Protein AF-A0A523WXE0-F1 (afdb_monomer)

Foldseek 3Di:
DDLQVVQVVVQLVVLQVLQCVLCVVWFDPPWDKDKDWCVLAPPVQPDDGWIWIWTWTCTPVRFTKIKIWIWDWAALAPPPGHIDIDTFKMKMKDKFQAFDAEKWFWAQDDDDPGTFIAIFGDDDDPFAFQVVCVVVVPPHDVLSVVCRVDPLLSVLQVLFAQKAKDHQADPVRDGHRGHIYIHGLPRDRGALRGQWMWWGDFSMIMTMGMGTPNDSSSVSSRVVSNVVSSVSRVVVPHGGTHGYDDRDPSSVVSVVRNVVVVDDPPPPPPDDDDDDDDDDDDPPDPVVVCVVVQWDADPPPRDIDHPPDQADPPPGHGPDDPADWDADPPPRDTDGPPDQADPVPRHGDDD

Sequence (351 aa):
MGKIEESRAKSVEKINRDYNRSLRKIAKTPIDFNTRRISDFHSGCGPGSMDGIAHLIDMNSGRKIASLTVILHYTAYGLARPVVWDGLTCYCGIIVDRPIPASIFVKKVKEGLRGRPCFLPYVETPNFSAKDVLKNRADWNRLLDDLNGDDSLRGLMRRLPTEKTIHGIDERYQAGRNKIWSYKLDDWDDNYRTPCQIIPLGNRTLIATRHMVENPRRIEQAVKAINRISDHVMNYGYNKLSIGRIPQRWANDVIELVKHYATPPETPAADMVSEPETTSKPYTQKAEQMEAMGLQMCPVCGAETSPEMRFCGECGVNLVSKGGVSTCPRCGAETHLRMSFCGSCGVRLKP

Nearest PDB structures (foldseek):
  8byq-assembly1_5  TM=2.711E-01  e=9.029E+00  Homo sapiens
  5w68-assembly1_A  TM=2.651E-01  e=5.375E+00  Escherichia coli O127:H6 str. E2348/69
  3v85-assembly1_A  TM=1.393E-01  e=8.046E+00  Arabidopsis thaliana

Solvent-accessible surface area (backbone atoms only — not comparable to full-atom values): 20188 Å² total; per-residue (Å²): 130,55,77,65,54,54,43,46,50,53,40,53,53,49,49,52,53,37,40,38,68,50,33,55,89,55,27,58,69,85,56,51,70,47,81,42,67,32,90,82,38,79,77,83,64,72,98,68,93,35,40,26,42,36,34,52,40,44,29,75,86,73,50,64,36,32,33,41,32,36,30,46,72,48,35,36,53,40,93,90,45,75,66,43,56,44,58,49,40,35,38,38,25,35,76,42,92,34,14,40,92,56,16,34,36,34,40,54,40,70,61,83,97,46,68,44,61,38,61,38,58,72,70,97,56,100,78,44,42,52,58,56,41,64,73,67,49,57,86,64,53,71,62,48,50,57,59,60,68,31,64,69,50,36,55,26,58,64,64,50,39,55,47,32,78,43,75,10,23,32,90,83,70,48,56,25,77,87,28,60,23,78,51,65,62,69,53,46,52,62,54,65,41,50,48,33,44,34,31,12,61,35,61,22,21,40,37,36,36,46,29,28,35,68,51,60,50,47,52,44,37,52,55,52,33,43,55,51,50,50,50,52,50,63,69,63,64,48,79,62,72,22,75,34,70,75,78,50,71,60,55,56,47,44,50,55,53,37,50,58,72,67,47,75,79,77,74,73,85,74,83,82,90,76,85,92,79,91,78,88,84,92,80,63,72,70,65,59,55,38,65,76,68,55,54,42,65,38,92,87,81,62,48,86,37,54,80,85,43,55,43,39,91,87,80,63,52,75,66,76,74,98,59,64,77,42,61,35,92,87,76,65,45,82,30,48,74,85,46,60,45,34,94,87,76,67,48,73,43,80,132

pLDDT: mean 82.44, std 17.33, range [32.59, 98.81]

Mean predicted aligned error: 14.17 Å

Structure (mmCIF, N/CA/C/O backbone):
data_AF-A0A523WXE0-F1
#
_entry.id   AF-A0A523WXE0-F1
#
loop_
_atom_site.group_PDB
_atom_site.id
_atom_site.type_symbol
_atom_site.label_atom_id
_atom_site.label_alt_id
_atom_site.label_comp_id
_atom_site.label_asym_id
_atom_site.label_entity_id
_atom_site.label_seq_id
_atom_site.pdbx_PDB_ins_code
_atom_site.Cartn_x
_atom_site.Cartn_y
_atom_site.Cartn_z
_atom_site.occupancy
_atom_site.B_iso_or_equiv
_atom_site.auth_seq_id
_atom_site.auth_comp_id
_atom_site.auth_asym_id
_atom_site.auth_atom_id
_atom_site.pdbx_PDB_model_num
ATOM 1 N N . MET A 1 1 ? 19.602 12.083 -27.218 1.00 56.66 1 MET A N 1
ATOM 2 C CA . MET A 1 1 ? 19.385 11.221 -26.039 1.00 56.66 1 MET A CA 1
ATOM 3 C C . MET A 1 1 ? 20.282 10.003 -26.154 1.00 56.66 1 MET A C 1
ATOM 5 O O . MET A 1 1 ? 20.331 9.401 -27.221 1.00 56.66 1 MET A O 1
ATOM 9 N N . GLY A 1 2 ? 21.043 9.678 -25.111 1.00 77.62 2 GLY A N 1
ATOM 10 C CA . GLY A 1 2 ? 21.909 8.493 -25.100 1.00 77.62 2 GLY A CA 1
ATOM 11 C C . GLY A 1 2 ? 21.101 7.187 -25.047 1.00 77.62 2 GLY A C 1
ATOM 12 O O . GLY A 1 2 ? 19.967 7.177 -24.573 1.00 77.62 2 GLY A O 1
ATOM 13 N N . LYS A 1 3 ? 21.689 6.053 -25.465 1.00 74.94 3 LYS A N 1
ATOM 14 C CA . LYS A 1 3 ? 21.031 4.720 -25.437 1.00 74.94 3 LYS A CA 1
ATOM 15 C C . LYS A 1 3 ? 20.456 4.344 -24.057 1.00 74.94 3 LYS A C 1
ATOM 17 O O . LYS A 1 3 ? 19.469 3.620 -23.968 1.00 74.94 3 LYS A O 1
ATOM 22 N N . ILE A 1 4 ? 21.076 4.836 -22.982 1.00 75.00 4 ILE A N 1
ATOM 23 C CA . ILE A 1 4 ? 20.629 4.632 -21.595 1.00 75.00 4 ILE A CA 1
ATOM 24 C C . ILE A 1 4 ? 19.320 5.386 -21.322 1.00 75.00 4 ILE A C 1
ATOM 26 O O . ILE A 1 4 ? 18.386 4.804 -20.775 1.00 75.00 4 ILE A O 1
ATOM 30 N N . GLU A 1 5 ? 19.234 6.652 -21.735 1.00 79.88 5 GLU A N 1
ATOM 31 C CA . GLU A 1 5 ? 18.047 7.500 -21.560 1.00 79.88 5 GLU A CA 1
ATOM 32 C C . GLU A 1 5 ? 16.863 6.972 -22.369 1.00 79.88 5 GLU A C 1
ATOM 34 O O . GLU A 1 5 ? 15.744 6.922 -21.866 1.00 79.88 5 GLU A O 1
ATOM 39 N N . GLU A 1 6 ? 17.114 6.499 -23.592 1.00 83.56 6 GLU A N 1
ATOM 40 C CA . GLU A 1 6 ? 16.088 5.873 -24.427 1.00 83.56 6 GLU A CA 1
ATOM 41 C C . GLU A 1 6 ? 15.529 4.600 -23.769 1.00 83.56 6 GLU A C 1
ATOM 43 O O . GLU A 1 6 ? 14.315 4.387 -23.721 1.00 83.56 6 GLU A O 1
ATOM 48 N N . SER A 1 7 ? 16.404 3.755 -23.212 1.00 82.12 7 SER A N 1
ATOM 49 C CA . SER A 1 7 ? 15.974 2.557 -22.486 1.00 82.12 7 SER A CA 1
ATOM 50 C C . SER A 1 7 ? 15.188 2.895 -21.217 1.00 82.12 7 SER A C 1
ATOM 52 O O . SER A 1 7 ? 14.220 2.201 -20.901 1.00 82.12 7 SER A O 1
ATOM 54 N N . ARG A 1 8 ? 15.582 3.956 -20.504 1.00 83.81 8 ARG A N 1
ATOM 55 C CA . ARG A 1 8 ? 14.871 4.466 -19.325 1.00 83.81 8 ARG A CA 1
ATOM 56 C C . ARG A 1 8 ? 13.465 4.929 -19.701 1.00 83.81 8 ARG A C 1
ATOM 58 O O . ARG A 1 8 ? 12.499 4.478 -19.089 1.00 83.81 8 ARG A O 1
ATOM 65 N N . ALA A 1 9 ? 13.345 5.760 -20.738 1.00 87.06 9 ALA A N 1
ATOM 66 C CA . ALA A 1 9 ? 12.068 6.276 -21.228 1.00 87.06 9 ALA A CA 1
ATOM 67 C C . ALA A 1 9 ? 11.099 5.142 -21.601 1.00 87.06 9 ALA A C 1
ATOM 69 O O . ALA A 1 9 ? 9.965 5.122 -21.127 1.00 87.06 9 ALA A O 1
ATOM 70 N N . LYS A 1 10 ? 11.574 4.125 -22.334 1.00 88.25 10 LYS A N 1
ATOM 71 C CA . LYS A 1 10 ? 10.765 2.948 -22.700 1.00 88.25 10 LYS A CA 1
ATOM 72 C C . LYS A 1 10 ? 10.207 2.201 -21.485 1.00 88.25 10 LYS A C 1
ATOM 74 O O . LYS A 1 10 ? 9.045 1.790 -21.498 1.00 88.25 10 LYS A O 1
ATOM 79 N N . SER A 1 11 ? 11.005 2.011 -20.432 1.00 87.00 11 SER A N 1
ATOM 80 C CA . SER A 1 11 ? 10.531 1.346 -19.210 1.00 87.00 11 SER A CA 1
ATOM 81 C C . SER A 1 11 ? 9.543 2.201 -18.419 1.00 87.00 11 SER A C 1
ATOM 83 O O . SER A 1 11 ? 8.543 1.667 -17.932 1.00 87.00 11 SER A O 1
ATOM 85 N N . VAL A 1 12 ? 9.771 3.515 -18.337 1.00 89.81 12 VAL A N 1
ATOM 86 C CA . VAL A 1 12 ? 8.833 4.463 -17.715 1.00 89.81 12 VAL A CA 1
ATOM 87 C C . VAL A 1 12 ? 7.485 4.444 -18.439 1.00 89.81 12 VAL A C 1
ATOM 89 O O . VAL A 1 12 ? 6.446 4.236 -17.811 1.00 89.81 12 VAL A O 1
ATOM 92 N N . GLU A 1 13 ? 7.497 4.553 -19.768 1.00 91.00 13 GLU A N 1
ATOM 93 C CA . GLU A 1 13 ? 6.292 4.476 -20.597 1.00 91.00 13 GLU A CA 1
ATOM 94 C C . GLU A 1 13 ? 5.560 3.144 -20.438 1.00 91.00 13 GLU A C 1
ATOM 96 O O . GLU A 1 13 ? 4.328 3.114 -20.390 1.00 91.00 13 GLU A O 1
ATOM 101 N N . LYS A 1 14 ? 6.296 2.030 -20.342 1.00 91.81 14 LYS A N 1
ATOM 102 C CA . LYS A 1 14 ? 5.707 0.703 -20.134 1.00 91.81 14 LYS A CA 1
ATOM 103 C C . LYS A 1 14 ? 4.952 0.632 -18.805 1.00 91.81 14 LYS A C 1
ATOM 105 O O . LYS A 1 14 ? 3.802 0.194 -18.803 1.00 91.81 14 LYS A O 1
ATOM 110 N N . ILE A 1 15 ? 5.565 1.073 -17.702 1.00 92.25 15 ILE A N 1
ATOM 111 C CA . ILE A 1 15 ? 4.919 1.079 -16.379 1.00 92.25 15 ILE A CA 1
ATOM 112 C C . ILE A 1 15 ? 3.675 1.967 -16.408 1.00 92.25 15 ILE A C 1
ATOM 114 O O . ILE A 1 15 ? 2.594 1.501 -16.044 1.00 92.25 15 ILE A O 1
ATOM 118 N N . ASN A 1 16 ? 3.792 3.197 -16.919 1.00 93.50 16 ASN A N 1
ATOM 119 C CA . ASN A 1 16 ? 2.659 4.115 -16.986 1.00 93.50 16 ASN A CA 1
ATOM 120 C C . ASN A 1 16 ? 1.510 3.548 -17.844 1.00 93.50 16 ASN A C 1
ATOM 122 O O . ASN A 1 16 ? 0.337 3.615 -17.468 1.00 93.50 16 ASN A O 1
ATOM 126 N N . ARG A 1 17 ? 1.827 2.910 -18.978 1.00 95.00 17 ARG A N 1
ATOM 127 C CA . ARG A 1 17 ? 0.840 2.240 -19.839 1.00 95.00 17 ARG A CA 1
ATOM 128 C C . ARG A 1 17 ? 0.121 1.102 -19.115 1.00 95.00 17 ARG A C 1
ATOM 130 O O . ARG A 1 17 ? -1.098 0.972 -19.248 1.00 95.00 17 ARG A O 1
ATOM 137 N N . ASP A 1 18 ? 0.846 0.272 -18.366 1.00 95.69 18 ASP A N 1
ATOM 138 C CA . ASP A 1 18 ? 0.247 -0.827 -17.606 1.00 95.69 18 ASP A CA 1
ATOM 139 C C . ASP A 1 18 ? -0.604 -0.324 -16.430 1.00 95.69 18 ASP A C 1
ATOM 141 O O . ASP A 1 18 ? -1.675 -0.886 -16.174 1.00 95.69 18 ASP A O 1
ATOM 145 N N . TYR A 1 19 ? -0.194 0.762 -15.766 1.00 96.00 19 TYR A N 1
ATOM 146 C CA . TYR A 1 19 ? -0.980 1.412 -14.715 1.00 96.00 19 TYR A CA 1
ATOM 147 C C . TYR A 1 19 ? -2.287 1.965 -15.277 1.00 96.00 19 TYR A C 1
ATOM 149 O O . TYR A 1 19 ? -3.352 1.560 -14.809 1.00 96.00 19 TYR A O 1
ATOM 157 N N . ASN A 1 20 ? -2.224 2.761 -16.351 1.00 96.25 20 ASN A N 1
ATOM 158 C CA . ASN A 1 20 ? -3.399 3.255 -17.073 1.00 96.25 20 ASN A CA 1
ATOM 159 C C . ASN A 1 20 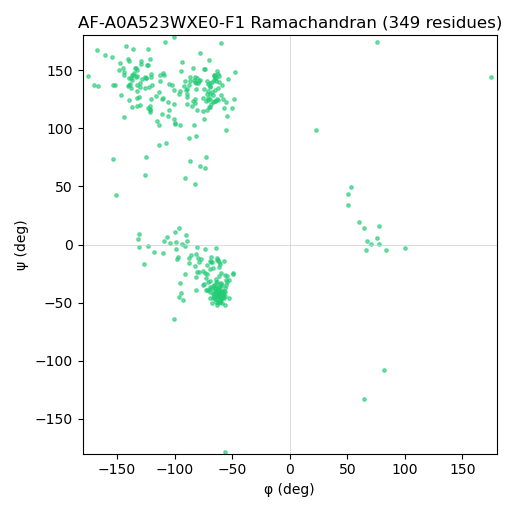? -4.338 2.113 -17.475 1.00 96.25 20 ASN A C 1
ATOM 161 O O . ASN A 1 20 ? -5.540 2.161 -17.224 1.00 96.25 20 ASN A O 1
ATOM 165 N N . ARG A 1 21 ? -3.793 1.026 -18.032 1.00 96.44 21 ARG A N 1
ATOM 166 C CA . ARG A 1 21 ? -4.585 -0.147 -18.418 1.00 96.44 21 ARG A CA 1
ATOM 167 C C . ARG A 1 21 ? -5.281 -0.811 -17.228 1.00 96.44 21 ARG A C 1
ATOM 169 O O . ARG A 1 21 ? -6.424 -1.243 -17.385 1.00 96.44 21 ARG A O 1
ATOM 176 N N . SER A 1 22 ? -4.607 -0.940 -16.085 1.00 96.12 22 SER A N 1
ATOM 177 C CA . SER A 1 22 ? -5.179 -1.588 -14.895 1.00 96.12 22 SER A CA 1
ATOM 178 C C . SER A 1 22 ? -6.209 -0.708 -14.182 1.00 96.12 22 SER A C 1
ATOM 180 O O . SER A 1 22 ? -7.216 -1.209 -13.689 1.00 96.12 22 SER A O 1
ATOM 182 N N . LEU A 1 23 ? -6.003 0.611 -14.193 1.00 97.12 23 LEU A N 1
ATOM 183 C CA . LEU A 1 23 ? -6.800 1.564 -13.426 1.00 97.12 23 LEU A CA 1
ATOM 184 C C . LEU A 1 23 ? -7.927 2.221 -14.236 1.00 97.12 23 LEU A C 1
ATOM 186 O O . LEU A 1 23 ? -8.821 2.796 -13.627 1.00 97.12 23 LEU A O 1
ATOM 190 N N . ARG A 1 24 ? -7.975 2.066 -15.570 1.00 96.38 24 ARG A N 1
ATOM 191 C CA . ARG A 1 24 ? -8.974 2.699 -16.469 1.00 96.38 24 ARG A CA 1
ATOM 192 C C . ARG A 1 24 ? -10.446 2.564 -16.068 1.00 96.38 24 ARG A C 1
ATOM 194 O O . ARG A 1 24 ? -11.275 3.337 -16.521 1.00 96.38 24 ARG A O 1
ATOM 201 N N . LYS A 1 25 ? -10.802 1.531 -15.296 1.00 96.94 25 LYS A N 1
ATOM 202 C CA . LYS A 1 25 ? -12.189 1.302 -14.847 1.00 96.94 25 LYS A CA 1
ATOM 203 C C . LYS A 1 25 ? -12.532 2.036 -13.550 1.00 96.94 25 LYS A C 1
ATOM 205 O O . LYS A 1 25 ? -13.703 2.101 -13.196 1.00 96.94 25 LYS A O 1
ATOM 210 N N . ILE A 1 26 ? -11.527 2.505 -12.815 1.00 96.62 26 ILE A N 1
ATOM 211 C CA . ILE A 1 26 ? -11.685 3.067 -11.470 1.00 96.62 26 ILE A CA 1
ATOM 212 C C . ILE A 1 26 ? -11.081 4.467 -11.325 1.00 96.62 26 ILE A C 1
ATOM 214 O O . ILE A 1 26 ? -11.436 5.157 -10.377 1.00 96.62 26 ILE A O 1
ATOM 218 N N . ALA A 1 27 ? -10.207 4.893 -12.237 1.00 97.00 27 ALA A N 1
ATOM 219 C CA . ALA A 1 27 ? -9.551 6.195 -12.232 1.00 97.00 27 ALA A CA 1
ATOM 220 C C . ALA A 1 27 ? -9.698 6.900 -13.584 1.00 97.00 27 ALA A C 1
ATOM 222 O O . ALA A 1 27 ? -9.855 6.241 -14.617 1.00 97.00 27 ALA A O 1
ATOM 223 N N . LYS A 1 28 ? -9.555 8.227 -13.575 1.00 96.12 28 LYS A N 1
ATOM 224 C CA . LYS A 1 28 ? -9.383 9.023 -14.790 1.00 96.12 28 LYS A CA 1
ATOM 225 C C . LYS A 1 28 ? -8.075 8.637 -15.480 1.00 96.12 28 LYS A C 1
ATOM 227 O O . LYS A 1 28 ? -7.056 8.395 -14.834 1.00 96.12 28 LYS A O 1
ATOM 232 N N . THR A 1 29 ? -8.118 8.586 -16.806 1.00 90.56 29 THR A N 1
ATOM 233 C CA . THR A 1 29 ? -6.966 8.283 -17.662 1.00 90.56 29 THR A CA 1
ATOM 234 C C . THR A 1 29 ? -6.902 9.288 -18.819 1.00 90.56 29 THR A C 1
ATOM 236 O O . THR A 1 29 ? -7.970 9.624 -19.336 1.00 90.56 29 THR A O 1
ATOM 239 N N . PRO A 1 30 ? -5.710 9.718 -19.277 1.00 92.62 30 PRO A N 1
ATOM 240 C CA . PRO A 1 30 ? -4.394 9.243 -18.850 1.00 92.62 30 PRO A CA 1
ATOM 241 C C . PRO A 1 30 ? -4.016 9.705 -17.434 1.00 92.62 30 PRO A C 1
ATOM 243 O O . PRO A 1 30 ? -4.324 10.822 -17.035 1.00 92.62 30 PRO A O 1
ATOM 246 N N . ILE A 1 31 ? -3.381 8.815 -16.671 1.00 93.38 31 ILE A N 1
ATOM 247 C CA . ILE A 1 31 ? -2.845 9.113 -15.338 1.00 93.38 31 ILE A CA 1
ATOM 248 C C . ILE A 1 31 ? -1.620 10.010 -15.499 1.00 93.38 31 ILE A C 1
ATOM 250 O O . ILE A 1 31 ? -0.713 9.677 -16.267 1.00 93.38 31 ILE A O 1
ATOM 254 N N . ASP A 1 32 ? -1.603 11.112 -14.753 1.00 88.75 32 ASP A N 1
ATOM 255 C CA . ASP A 1 32 ? -0.465 12.021 -14.686 1.00 88.75 32 ASP A CA 1
ATOM 256 C C . ASP A 1 32 ? 0.705 11.385 -13.921 1.00 88.75 32 ASP A C 1
ATOM 258 O O . ASP A 1 32 ? 0.509 10.725 -12.891 1.00 88.75 32 ASP A O 1
ATOM 262 N N . PHE A 1 33 ? 1.926 11.570 -14.427 1.00 91.81 33 PHE A N 1
ATOM 263 C CA . PHE A 1 33 ? 3.132 10.995 -13.839 1.00 91.81 33 PHE A CA 1
ATOM 264 C C . PHE A 1 33 ? 4.366 11.878 -14.041 1.00 91.81 33 PHE A C 1
ATOM 266 O O . PHE A 1 33 ? 4.512 12.563 -15.048 1.00 91.81 33 PHE A O 1
ATOM 273 N N . ASN A 1 34 ? 5.305 11.805 -13.096 1.00 89.50 34 ASN A N 1
ATOM 274 C CA . ASN A 1 34 ? 6.629 12.412 -13.209 1.00 89.50 34 ASN A CA 1
ATOM 275 C C . ASN A 1 34 ? 7.724 11.440 -12.756 1.00 89.50 34 ASN A C 1
ATOM 277 O O . ASN A 1 34 ? 7.505 10.555 -11.927 1.00 89.50 34 ASN A O 1
ATOM 281 N N . THR A 1 35 ? 8.924 11.594 -13.315 1.00 86.44 35 THR A N 1
ATOM 282 C CA . THR A 1 35 ? 10.108 10.866 -12.846 1.00 86.44 35 THR A CA 1
ATOM 283 C C . THR A 1 35 ? 10.772 11.620 -11.702 1.00 86.44 35 THR A C 1
ATOM 285 O O . THR A 1 35 ? 10.906 12.839 -11.770 1.00 86.44 35 THR A O 1
ATOM 288 N N . ARG A 1 36 ? 11.251 10.898 -10.692 1.00 80.25 36 ARG A N 1
ATOM 289 C CA . ARG A 1 36 ? 11.927 11.431 -9.502 1.00 80.25 36 ARG A CA 1
ATOM 290 C C . ARG A 1 36 ? 13.249 10.717 -9.266 1.00 80.25 36 ARG A C 1
ATOM 292 O O . ARG A 1 36 ? 13.383 9.561 -9.658 1.00 80.25 36 ARG A O 1
ATOM 299 N N . ARG A 1 37 ? 14.201 11.354 -8.584 1.00 71.94 37 ARG A N 1
ATOM 300 C CA . ARG A 1 37 ? 15.362 10.638 -8.039 1.00 71.94 37 ARG A CA 1
ATOM 301 C C . ARG A 1 37 ? 14.980 10.018 -6.699 1.00 71.94 37 ARG A C 1
ATOM 303 O O . ARG A 1 37 ? 14.236 10.605 -5.926 1.00 71.94 37 ARG A O 1
ATOM 310 N N . ILE A 1 38 ? 15.460 8.808 -6.422 1.00 65.31 38 ILE A N 1
ATOM 311 C CA . ILE A 1 38 ? 15.130 8.110 -5.167 1.00 65.31 38 ILE A CA 1
ATOM 312 C C . ILE A 1 38 ? 16.051 8.495 -4.018 1.00 65.31 38 ILE A C 1
ATOM 314 O O . ILE A 1 38 ? 15.720 8.194 -2.882 1.00 65.31 38 ILE A O 1
ATOM 318 N N . SER A 1 39 ? 17.134 9.242 -4.259 1.00 53.56 39 SER A N 1
ATOM 319 C CA . SER A 1 39 ? 17.849 9.935 -3.172 1.00 53.56 39 SER A CA 1
ATOM 320 C C . SER A 1 39 ? 16.907 10.732 -2.262 1.00 53.56 39 SER A C 1
ATOM 322 O O . SER A 1 39 ? 17.204 10.918 -1.088 1.00 53.56 39 SER A O 1
ATOM 324 N N . ASP A 1 40 ? 15.756 11.135 -2.797 1.00 43.03 40 ASP A N 1
ATOM 325 C CA . ASP A 1 40 ? 14.723 11.911 -2.121 1.00 43.03 40 ASP A CA 1
ATOM 326 C C . ASP A 1 40 ? 13.810 11.033 -1.228 1.00 43.03 40 ASP A C 1
ATOM 328 O O . ASP A 1 40 ? 12.910 11.548 -0.570 1.00 43.03 40 ASP A O 1
ATOM 332 N N . PHE A 1 41 ? 14.024 9.709 -1.197 1.00 46.44 41 PHE A N 1
ATOM 333 C CA . PHE A 1 41 ? 13.214 8.725 -0.473 1.00 46.44 41 PHE A CA 1
ATOM 334 C C . PHE A 1 41 ? 14.072 7.659 0.228 1.00 46.44 41 PHE A C 1
ATOM 336 O O . PHE A 1 41 ? 14.994 7.081 -0.351 1.00 46.44 41 PHE A O 1
ATOM 343 N N . HIS A 1 42 ? 13.723 7.300 1.465 1.00 50.25 42 HIS A N 1
ATOM 344 C CA . HIS A 1 42 ? 14.421 6.257 2.226 1.00 50.25 42 HIS A CA 1
ATOM 345 C C . HIS A 1 42 ? 13.998 4.856 1.751 1.00 50.25 42 HIS A C 1
ATOM 347 O O . HIS A 1 42 ? 13.370 4.086 2.478 1.00 50.25 42 HIS A O 1
ATOM 353 N N . SER A 1 43 ? 14.364 4.489 0.520 1.00 48.31 43 SER A N 1
ATOM 354 C CA . SER A 1 43 ? 13.900 3.265 -0.155 1.00 48.31 43 SER A CA 1
ATOM 355 C C . SER A 1 43 ? 14.317 1.941 0.508 1.00 48.31 43 SER A C 1
ATOM 357 O O . SER A 1 43 ? 13.921 0.872 0.037 1.00 48.31 43 SER A O 1
ATOM 359 N N . GLY A 1 44 ? 15.107 1.975 1.590 1.00 47.06 44 GLY A N 1
ATOM 360 C CA . GLY A 1 44 ? 15.600 0.794 2.313 1.00 47.06 44 GLY A CA 1
ATOM 361 C C . GLY A 1 44 ? 16.567 -0.077 1.504 1.00 47.06 44 GLY A C 1
ATOM 362 O O . GLY A 1 44 ? 17.136 -1.026 2.036 1.00 47.06 44 GLY A O 1
ATOM 363 N N . CYS A 1 45 ? 16.772 0.257 0.234 1.00 43.25 45 CYS A N 1
ATOM 364 C CA . CYS A 1 45 ? 17.809 -0.280 -0.617 1.00 43.25 45 CYS A CA 1
ATOM 365 C C . CYS A 1 45 ? 19.032 0.625 -0.421 1.00 43.25 45 CYS A C 1
ATOM 367 O O . CYS A 1 45 ? 18.885 1.844 -0.431 1.00 43.25 45 CYS A O 1
ATOM 369 N N . GLY A 1 46 ? 20.201 0.044 -0.140 1.00 40.84 46 GLY A N 1
ATOM 370 C CA . GLY A 1 46 ? 21.436 0.786 0.149 1.00 40.84 46 GLY A CA 1
ATOM 371 C C . GLY A 1 46 ? 21.861 1.773 -0.955 1.00 40.84 46 GLY A C 1
ATOM 372 O O . GLY A 1 46 ? 21.174 1.916 -1.965 1.00 40.84 46 GLY A O 1
ATOM 373 N N . PRO A 1 47 ? 23.000 2.468 -0.785 1.00 33.75 47 PRO A N 1
ATOM 374 C CA . PRO A 1 47 ? 23.421 3.535 -1.691 1.00 33.75 47 PRO A CA 1
ATOM 375 C C . PRO A 1 47 ? 23.528 3.042 -3.144 1.00 33.75 47 PRO A C 1
ATOM 377 O O . PRO A 1 47 ? 24.317 2.157 -3.466 1.00 33.75 47 PRO A O 1
ATOM 380 N N . GLY A 1 48 ? 22.708 3.634 -4.012 1.00 47.38 48 GLY A N 1
ATOM 381 C CA . GLY A 1 48 ? 22.630 3.386 -5.448 1.00 47.38 48 GLY A CA 1
ATOM 382 C C . GLY A 1 48 ? 21.638 4.364 -6.083 1.00 47.38 48 GLY A C 1
ATOM 383 O O . GLY A 1 48 ? 20.649 4.746 -5.458 1.00 47.38 48 GLY A O 1
ATOM 384 N N . SER A 1 49 ? 21.908 4.816 -7.307 1.00 55.12 49 SER A N 1
ATOM 385 C CA . SER A 1 49 ? 21.125 5.834 -8.020 1.00 55.12 49 SER A CA 1
ATOM 386 C C . SER A 1 49 ? 19.779 5.295 -8.515 1.00 55.12 49 SER A C 1
ATOM 388 O O . SER A 1 49 ? 19.579 5.159 -9.709 1.00 55.12 49 SER A O 1
ATOM 390 N N . MET A 1 50 ? 18.842 4.930 -7.645 1.00 70.50 50 MET A N 1
ATOM 391 C CA . MET A 1 50 ? 17.529 4.472 -8.116 1.00 70.50 50 MET A CA 1
ATOM 392 C C . MET A 1 50 ? 16.679 5.642 -8.648 1.00 70.50 50 MET A C 1
ATOM 394 O O . MET A 1 50 ? 16.802 6.786 -8.200 1.00 70.50 50 MET A O 1
ATOM 398 N N . ASP A 1 51 ? 15.799 5.344 -9.602 1.00 80.25 51 ASP A N 1
ATOM 399 C CA . ASP A 1 51 ? 14.833 6.295 -10.163 1.00 80.25 51 ASP A CA 1
ATOM 400 C C . ASP A 1 51 ? 13.421 5.938 -9.709 1.00 80.25 51 ASP A C 1
ATOM 402 O O . ASP A 1 51 ? 13.081 4.770 -9.572 1.00 80.25 51 ASP A O 1
ATOM 406 N N . GLY A 1 52 ? 12.576 6.935 -9.494 1.00 88.31 52 GLY A N 1
ATOM 407 C CA . GLY A 1 52 ? 11.180 6.775 -9.117 1.00 88.31 52 GLY A CA 1
ATOM 408 C C . GLY A 1 52 ? 10.250 7.238 -10.229 1.00 88.31 52 GLY A C 1
ATOM 409 O O . GLY A 1 52 ? 10.542 8.212 -10.917 1.00 88.31 52 GLY A O 1
ATOM 410 N N . ILE A 1 53 ? 9.100 6.585 -10.380 1.00 92.38 53 ILE A N 1
ATOM 411 C CA . ILE A 1 53 ? 7.965 7.132 -11.137 1.00 92.38 53 ILE A CA 1
ATOM 412 C C . ILE A 1 53 ? 6.856 7.443 -10.148 1.00 92.38 53 ILE A C 1
ATOM 414 O O . ILE A 1 53 ? 6.278 6.522 -9.559 1.00 92.38 53 ILE A O 1
ATOM 418 N N . ALA A 1 54 ? 6.564 8.723 -9.968 1.00 94.12 54 ALA A N 1
ATOM 419 C CA . ALA A 1 54 ? 5.432 9.158 -9.179 1.00 94.12 54 ALA A CA 1
ATOM 420 C C . ALA A 1 54 ? 4.205 9.342 -10.075 1.00 94.12 54 ALA A C 1
ATOM 422 O O . ALA A 1 54 ? 4.327 9.889 -11.167 1.00 94.12 54 ALA A O 1
ATOM 423 N N . HIS A 1 55 ? 3.041 8.881 -9.623 1.00 95.38 55 HIS A N 1
ATOM 424 C CA . HIS A 1 55 ? 1.769 9.084 -10.318 1.00 95.38 55 HIS A CA 1
ATOM 425 C C . HIS A 1 55 ? 0.755 9.732 -9.383 1.00 95.38 55 HIS A C 1
ATOM 427 O O . HIS A 1 55 ? 0.683 9.356 -8.207 1.00 95.38 55 HIS A O 1
ATOM 433 N N . LEU A 1 56 ? -0.079 10.615 -9.930 1.00 96.12 56 LEU A N 1
ATOM 434 C CA . LEU A 1 56 ? -1.265 11.136 -9.261 1.00 96.12 56 LEU A CA 1
ATOM 435 C C . LEU A 1 56 ? -2.514 10.490 -9.865 1.00 96.12 56 LEU A C 1
ATOM 437 O O . LEU A 1 56 ? -2.881 10.738 -11.010 1.00 96.12 56 LEU A O 1
ATOM 441 N N . ILE A 1 57 ? -3.168 9.635 -9.085 1.00 96.88 57 ILE A N 1
ATOM 442 C CA . ILE A 1 57 ? -4.300 8.824 -9.529 1.00 96.88 57 ILE A CA 1
ATOM 443 C C . ILE A 1 57 ? -5.590 9.495 -9.056 1.00 96.88 57 ILE A C 1
ATOM 445 O O . ILE A 1 57 ? -5.936 9.421 -7.877 1.00 96.88 57 ILE A O 1
ATOM 449 N N . ASP A 1 58 ? -6.306 10.137 -9.978 1.00 96.50 58 ASP A N 1
ATOM 450 C CA . ASP A 1 58 ? -7.630 10.719 -9.731 1.00 96.50 58 ASP A CA 1
ATOM 451 C C . ASP A 1 58 ? -8.705 9.627 -9.865 1.00 96.50 58 ASP A C 1
ATOM 453 O O . ASP A 1 58 ? -9.018 9.163 -10.965 1.00 96.50 58 ASP A O 1
ATOM 457 N N . MET A 1 59 ? -9.214 9.142 -8.733 1.00 96.12 59 MET A N 1
ATOM 458 C CA . MET A 1 59 ? -10.214 8.077 -8.684 1.00 96.12 59 MET A CA 1
ATOM 459 C C . MET A 1 59 ? -11.593 8.589 -9.095 1.00 96.12 59 MET A C 1
ATOM 461 O O . MET A 1 59 ? -11.979 9.708 -8.779 1.00 96.12 59 MET A O 1
ATOM 465 N N . ASN A 1 60 ? -12.420 7.711 -9.664 1.00 94.75 60 ASN A N 1
ATOM 466 C CA . ASN A 1 60 ? -13.824 8.014 -9.966 1.00 94.75 60 ASN A CA 1
ATOM 467 C C . ASN A 1 60 ? -14.644 8.343 -8.702 1.00 94.75 60 ASN A C 1
ATOM 469 O O . ASN A 1 60 ? -15.694 8.966 -8.800 1.00 94.75 60 ASN A O 1
ATOM 473 N N . SER A 1 61 ? -14.161 7.952 -7.515 1.00 91.19 61 SER A N 1
ATOM 474 C CA . SER A 1 61 ? -14.719 8.352 -6.216 1.00 91.19 61 SER A CA 1
ATOM 475 C C . SER A 1 61 ? -14.408 9.806 -5.825 1.00 91.19 61 SER A C 1
ATOM 477 O O . SER A 1 61 ? -14.844 10.249 -4.768 1.00 91.19 61 SER A O 1
ATOM 479 N N . GLY A 1 62 ? -13.620 10.534 -6.624 1.00 93.25 62 GLY A N 1
ATOM 480 C CA . GLY A 1 62 ? -13.129 11.885 -6.335 1.00 93.25 62 GLY A CA 1
ATOM 481 C C . GLY A 1 62 ? -11.876 11.928 -5.452 1.00 93.25 62 GLY A C 1
ATOM 482 O O . GLY A 1 62 ? -11.313 12.998 -5.227 1.00 93.25 62 GLY A O 1
ATOM 483 N N . ARG A 1 63 ? -11.407 10.779 -4.948 1.00 94.75 63 ARG A N 1
ATOM 484 C CA . ARG A 1 63 ? -10.184 10.694 -4.138 1.00 94.75 63 ARG A CA 1
ATOM 485 C C . ARG A 1 63 ? -8.939 10.716 -5.017 1.00 94.75 63 ARG A C 1
ATOM 487 O O . ARG A 1 63 ? -8.873 10.016 -6.023 1.00 94.75 63 ARG A O 1
ATOM 494 N N . LYS A 1 64 ? -7.912 11.444 -4.585 1.00 96.44 64 LYS A N 1
ATOM 495 C CA . LYS A 1 64 ? -6.597 11.447 -5.234 1.00 96.44 64 LYS A CA 1
ATOM 496 C C . LYS A 1 64 ? -5.631 10.559 -4.457 1.00 96.44 64 LYS A C 1
ATOM 498 O O . LYS A 1 64 ? -5.399 10.790 -3.274 1.00 96.44 64 LYS A O 1
ATOM 503 N N . ILE A 1 65 ? -5.083 9.543 -5.115 1.00 97.75 65 ILE A N 1
ATOM 504 C CA . ILE A 1 65 ? -4.089 8.632 -4.537 1.00 97.75 65 ILE A CA 1
ATOM 505 C C . ILE A 1 65 ? -2.751 8.894 -5.218 1.00 97.75 65 ILE A C 1
ATOM 507 O O . ILE A 1 65 ? -2.646 8.814 -6.440 1.00 97.75 65 ILE A O 1
ATOM 511 N N . ALA A 1 66 ? -1.719 9.181 -4.432 1.00 97.25 66 ALA A N 1
ATOM 512 C CA . ALA A 1 66 ? -0.362 9.274 -4.946 1.00 97.25 66 ALA A CA 1
ATOM 513 C C . ALA A 1 66 ? 0.281 7.882 -4.954 1.00 97.25 66 ALA A C 1
ATOM 515 O O . ALA A 1 66 ? 0.050 7.073 -4.052 1.00 97.25 66 ALA A O 1
ATOM 516 N N . SER A 1 67 ? 1.113 7.595 -5.951 1.00 96.88 67 SER A N 1
ATOM 517 C CA . SER A 1 67 ? 1.963 6.403 -5.945 1.00 96.88 67 SER A CA 1
ATOM 518 C C . SER A 1 67 ? 3.392 6.740 -6.325 1.00 96.88 67 SER A C 1
ATOM 520 O O . SER A 1 67 ? 3.609 7.669 -7.093 1.00 96.88 67 SER A O 1
ATOM 522 N N . LEU A 1 68 ? 4.353 5.979 -5.808 1.00 95.12 68 LEU A N 1
ATOM 523 C CA . LEU A 1 68 ? 5.763 6.037 -6.174 1.00 95.12 68 LEU A CA 1
ATOM 524 C C . LEU A 1 68 ? 6.245 4.626 -6.484 1.00 95.12 68 LEU A C 1
ATOM 526 O O . LEU A 1 68 ? 6.214 3.741 -5.630 1.00 95.12 68 LEU A O 1
ATOM 530 N N . THR A 1 69 ? 6.711 4.421 -7.708 1.00 94.44 69 THR A N 1
ATOM 531 C CA . THR A 1 69 ? 7.287 3.153 -8.152 1.00 94.44 69 THR A CA 1
ATOM 532 C C . THR A 1 69 ? 8.794 3.280 -8.232 1.00 94.44 69 THR A C 1
ATOM 534 O O . THR A 1 69 ? 9.296 4.045 -9.049 1.00 94.44 69 THR A O 1
ATOM 537 N N . VAL A 1 70 ? 9.501 2.522 -7.399 1.00 90.94 70 VAL A N 1
ATOM 538 C CA . VAL A 1 70 ? 10.959 2.406 -7.428 1.00 90.94 70 VAL A CA 1
ATOM 539 C C . VAL A 1 70 ? 11.372 1.616 -8.656 1.00 90.94 70 VAL A C 1
ATOM 541 O O . VAL A 1 70 ? 10.912 0.490 -8.836 1.00 90.94 70 VAL A O 1
ATOM 544 N N . ILE A 1 71 ? 12.238 2.189 -9.481 1.00 88.00 71 ILE A N 1
ATOM 545 C CA . ILE A 1 71 ? 12.845 1.557 -10.644 1.00 88.00 71 ILE A CA 1
ATOM 546 C C . ILE A 1 71 ? 14.294 1.228 -10.311 1.00 88.00 71 ILE A C 1
ATOM 548 O O . ILE A 1 71 ? 15.104 2.100 -9.988 1.00 88.00 71 ILE A O 1
ATOM 552 N N . LEU A 1 72 ? 14.617 -0.049 -10.444 1.00 84.81 72 LEU A N 1
ATOM 553 C CA . LEU A 1 72 ? 15.977 -0.539 -10.406 1.00 84.81 72 LEU A CA 1
ATOM 554 C C . LEU A 1 72 ? 16.573 -0.487 -11.812 1.00 84.81 72 LEU A C 1
ATOM 556 O O . LEU A 1 72 ? 15.916 -0.902 -12.771 1.00 84.81 72 LEU A O 1
ATOM 560 N N . HIS A 1 73 ? 17.826 -0.047 -11.925 1.00 80.81 73 HIS A N 1
ATOM 561 C CA . HIS A 1 73 ? 18.586 -0.167 -13.162 1.00 80.81 73 HIS A CA 1
ATOM 562 C C . HIS A 1 73 ? 19.882 -0.945 -12.978 1.00 80.81 73 HIS A C 1
ATOM 564 O O . HIS A 1 73 ? 20.603 -0.749 -12.004 1.00 80.81 73 HIS A O 1
ATOM 570 N N . TYR A 1 74 ? 20.167 -1.851 -13.909 1.00 79.38 74 TYR A N 1
ATOM 571 C CA . TYR A 1 74 ? 21.338 -2.725 -13.850 1.00 79.38 74 TYR A CA 1
ATOM 572 C C . TYR A 1 74 ? 21.673 -3.309 -15.223 1.00 79.38 74 TYR A C 1
ATOM 574 O O . TYR A 1 74 ? 20.846 -3.336 -16.131 1.00 79.38 74 TYR A O 1
ATOM 582 N N . THR A 1 75 ? 22.887 -3.827 -15.391 1.00 76.81 75 THR A N 1
ATOM 583 C CA . THR A 1 75 ? 23.284 -4.563 -16.596 1.00 76.81 75 THR A CA 1
ATOM 584 C C . THR A 1 75 ? 23.111 -6.060 -16.356 1.00 76.81 75 THR A C 1
ATOM 586 O O . THR A 1 75 ? 23.923 -6.699 -15.704 1.00 76.81 75 THR A O 1
ATOM 589 N N . ALA A 1 76 ? 22.051 -6.667 -16.890 1.00 63.06 76 ALA A N 1
ATOM 590 C CA . ALA A 1 76 ? 21.731 -8.073 -16.607 1.00 63.06 76 ALA A CA 1
ATOM 591 C C . ALA A 1 76 ? 22.800 -9.094 -17.083 1.00 63.06 76 ALA A C 1
ATOM 593 O O . ALA A 1 76 ? 22.731 -10.270 -16.734 1.00 63.06 76 ALA A O 1
ATOM 594 N N . TYR A 1 77 ? 23.780 -8.677 -17.900 1.00 63.66 77 TYR A N 1
ATOM 595 C CA . TYR A 1 77 ? 24.696 -9.580 -18.615 1.00 63.66 77 TYR A CA 1
ATOM 596 C C . TYR A 1 77 ? 26.089 -8.971 -18.885 1.00 63.66 77 TYR A C 1
ATOM 598 O O . TYR A 1 77 ? 26.630 -9.119 -19.982 1.00 63.66 77 TYR A O 1
ATOM 606 N N . GLY A 1 78 ? 26.672 -8.283 -17.900 1.00 56.81 78 GLY A N 1
ATOM 607 C CA . GLY A 1 78 ? 27.961 -7.596 -18.055 1.00 56.81 78 GLY A CA 1
ATOM 608 C C . GLY A 1 78 ? 27.858 -6.292 -18.858 1.00 56.81 78 GLY A C 1
ATOM 609 O O . GLY A 1 78 ? 26.798 -5.951 -19.385 1.00 56.81 78 GLY A O 1
ATOM 610 N N . LEU A 1 79 ? 28.965 -5.546 -18.949 1.00 55.62 79 LEU A N 1
ATOM 611 C CA . LEU A 1 79 ? 29.014 -4.196 -19.544 1.00 55.62 79 LEU A CA 1
ATOM 612 C C . LEU A 1 79 ? 28.641 -4.144 -21.043 1.00 55.62 79 LEU A C 1
ATOM 614 O O . LEU A 1 79 ? 28.383 -3.070 -21.572 1.00 55.62 79 LEU A O 1
ATOM 618 N N . ALA A 1 80 ? 28.577 -5.291 -21.727 1.00 58.97 80 ALA A N 1
ATOM 619 C CA . ALA A 1 80 ? 28.333 -5.389 -23.168 1.00 58.97 80 ALA A CA 1
ATOM 620 C C . ALA A 1 80 ? 26.841 -5.477 -23.576 1.00 58.97 80 ALA A C 1
ATOM 622 O O . ALA A 1 80 ? 26.542 -5.651 -24.757 1.00 58.97 80 ALA A O 1
ATOM 623 N N . ARG A 1 81 ? 25.887 -5.397 -22.636 1.00 65.75 81 ARG A N 1
ATOM 624 C CA . ARG A 1 81 ? 24.433 -5.524 -22.894 1.00 65.75 81 ARG A CA 1
ATOM 625 C C . ARG A 1 81 ? 23.646 -4.276 -22.455 1.00 65.75 81 ARG A C 1
ATOM 627 O O . ARG A 1 81 ? 24.158 -3.505 -21.647 1.00 65.75 81 ARG A O 1
ATOM 634 N N . PRO A 1 82 ? 22.415 -4.053 -22.975 1.00 69.31 82 PRO A N 1
ATOM 635 C CA . PRO A 1 82 ? 21.625 -2.873 -22.621 1.00 69.31 82 PRO A CA 1
ATOM 636 C C . PRO A 1 82 ? 21.298 -2.833 -21.124 1.00 69.31 82 PRO A C 1
ATOM 638 O O . PRO A 1 82 ? 21.072 -3.871 -20.497 1.00 69.31 82 PRO A O 1
ATOM 641 N N . VAL A 1 83 ? 21.259 -1.619 -20.570 1.00 77.25 83 VAL A N 1
ATOM 642 C CA . VAL A 1 83 ? 20.812 -1.360 -19.196 1.00 77.25 83 VAL A CA 1
ATOM 643 C C . VAL A 1 83 ? 19.346 -1.767 -19.076 1.00 77.25 83 VAL A C 1
ATOM 645 O O . VAL A 1 83 ? 18.500 -1.314 -19.842 1.00 77.25 83 VAL A O 1
ATOM 648 N N . VAL A 1 84 ? 19.049 -2.634 -18.118 1.00 79.88 84 VAL A N 1
ATOM 649 C CA . VAL A 1 84 ? 17.699 -3.080 -17.786 1.00 79.88 84 VAL A CA 1
ATOM 650 C C . VAL A 1 84 ? 17.128 -2.135 -16.746 1.00 79.88 84 VAL A C 1
ATOM 652 O O . VAL A 1 84 ? 17.798 -1.835 -15.766 1.00 79.88 84 VAL A O 1
ATOM 655 N N . TRP A 1 85 ? 15.890 -1.701 -16.962 1.00 84.31 85 TRP A N 1
ATOM 656 C CA . TRP A 1 85 ? 15.128 -0.840 -16.063 1.00 84.31 85 TRP A CA 1
ATOM 657 C C . TRP A 1 85 ? 13.845 -1.566 -15.679 1.00 84.31 85 TRP A C 1
ATOM 659 O O . TRP A 1 85 ? 13.015 -1.832 -16.554 1.00 84.31 85 TRP A O 1
ATOM 669 N N . ASP A 1 86 ? 13.684 -1.899 -14.401 1.00 85.19 86 ASP A N 1
ATOM 670 C CA . ASP A 1 86 ? 12.554 -2.698 -13.926 1.00 85.19 86 ASP A CA 1
ATOM 671 C C . ASP A 1 86 ? 11.983 -2.160 -12.609 1.00 85.19 86 ASP A C 1
ATOM 673 O O . ASP A 1 86 ? 12.712 -1.683 -11.742 1.00 85.19 86 ASP A O 1
ATOM 677 N N . GLY A 1 87 ? 10.661 -2.231 -12.455 1.00 89.56 87 GLY A N 1
ATOM 678 C CA . GLY A 1 87 ? 9.988 -1.807 -11.230 1.00 89.56 87 GLY A CA 1
ATOM 679 C C . GLY A 1 87 ? 10.307 -2.768 -10.088 1.00 89.56 87 GLY A C 1
ATOM 680 O O . GLY A 1 87 ? 10.154 -3.976 -10.237 1.00 89.56 87 GLY A O 1
ATOM 681 N N . LEU A 1 88 ? 10.723 -2.256 -8.938 1.00 90.38 88 LEU A N 1
ATOM 682 C CA . LEU A 1 88 ? 11.083 -3.051 -7.768 1.00 90.38 88 LEU A CA 1
ATOM 683 C C . LEU A 1 88 ? 9.947 -3.069 -6.744 1.00 90.38 88 LEU A C 1
ATOM 685 O O . LEU A 1 88 ? 9.344 -4.108 -6.481 1.00 90.38 88 LEU A O 1
ATOM 689 N N . THR A 1 89 ? 9.635 -1.900 -6.187 1.00 92.44 89 THR A N 1
ATOM 690 C CA . THR A 1 89 ? 8.626 -1.707 -5.138 1.00 92.44 89 THR A CA 1
ATOM 691 C C . THR A 1 89 ? 7.736 -0.530 -5.503 1.00 92.44 89 THR A C 1
ATOM 693 O O . THR A 1 89 ? 8.234 0.502 -5.943 1.00 92.44 89 THR A O 1
ATOM 696 N N . CYS A 1 90 ? 6.430 -0.663 -5.305 1.00 95.62 90 CYS A N 1
ATOM 697 C CA . CYS A 1 90 ? 5.477 0.425 -5.447 1.00 95.62 90 CYS A CA 1
ATOM 698 C C . CYS A 1 90 ? 4.861 0.764 -4.090 1.00 95.62 90 CYS A C 1
ATOM 700 O O . CYS A 1 90 ? 4.389 -0.112 -3.356 1.00 95.62 90 CYS A O 1
ATOM 702 N N . TYR A 1 91 ? 4.870 2.054 -3.785 1.00 96.50 91 TYR A N 1
ATOM 703 C CA . TYR A 1 91 ? 4.193 2.666 -2.658 1.00 96.50 91 TYR A CA 1
ATOM 704 C C . TYR A 1 91 ? 2.967 3.404 -3.176 1.00 96.50 91 TYR A C 1
ATOM 706 O O . TYR A 1 91 ? 3.037 4.064 -4.210 1.00 96.50 91 TYR A O 1
ATOM 714 N N . CYS A 1 92 ? 1.842 3.307 -2.482 1.00 98.25 92 CYS A N 1
ATOM 715 C CA . CYS A 1 92 ? 0.642 4.081 -2.786 1.00 98.25 92 CYS A CA 1
ATOM 716 C C . CYS A 1 92 ? 0.106 4.681 -1.492 1.00 98.25 92 CYS A C 1
ATOM 718 O O . CYS A 1 92 ? 0.165 4.017 -0.458 1.00 98.25 92 CYS A O 1
ATOM 720 N N . GLY A 1 93 ? -0.465 5.879 -1.533 1.00 98.25 93 GLY A N 1
ATOM 721 C CA . GLY A 1 93 ? -1.111 6.436 -0.357 1.00 98.25 93 GLY A CA 1
ATOM 722 C C . GLY A 1 93 ? -1.981 7.653 -0.601 1.00 98.25 93 GLY A C 1
ATOM 723 O O . GLY A 1 93 ? -1.975 8.268 -1.667 1.00 98.25 93 GLY A O 1
ATOM 724 N N . ILE A 1 94 ? -2.752 7.961 0.431 1.00 98.44 94 ILE A N 1
ATOM 725 C CA . ILE A 1 94 ? -3.661 9.099 0.530 1.00 98.44 94 ILE A CA 1
ATOM 726 C C . ILE A 1 94 ? -3.660 9.597 1.973 1.00 98.44 94 ILE A C 1
ATOM 728 O O . ILE A 1 94 ? -3.449 8.817 2.904 1.00 98.44 94 ILE A O 1
ATOM 732 N N . ILE A 1 95 ? -3.927 10.884 2.159 1.00 98.38 95 ILE A N 1
ATOM 733 C CA . ILE A 1 95 ? -4.252 11.466 3.459 1.00 98.38 95 ILE A CA 1
ATOM 734 C C . ILE A 1 95 ? -5.732 11.849 3.419 1.00 98.38 95 ILE A C 1
ATOM 736 O O . ILE A 1 95 ? -6.158 12.542 2.499 1.00 98.38 95 ILE A O 1
ATOM 740 N N . VAL A 1 96 ? -6.511 11.368 4.388 1.00 97.19 96 VAL A N 1
ATOM 741 C CA . VAL A 1 96 ? -7.944 11.672 4.518 1.00 97.19 96 VAL A CA 1
ATOM 742 C C . VAL A 1 96 ? -8.207 12.559 5.731 1.00 97.19 96 VAL A C 1
ATOM 744 O O . VAL A 1 96 ? -7.541 12.417 6.759 1.00 97.19 96 VAL A O 1
ATOM 747 N N . ASP A 1 97 ? -9.210 13.432 5.635 1.00 95.38 97 ASP A N 1
ATOM 748 C CA . ASP A 1 97 ? -9.569 14.413 6.671 1.00 95.38 97 ASP A CA 1
ATOM 749 C C . ASP A 1 97 ? -10.438 13.818 7.787 1.00 95.38 97 ASP A C 1
ATOM 751 O O . ASP A 1 97 ? -11.526 14.295 8.122 1.00 95.38 97 ASP A O 1
ATOM 755 N N . ARG A 1 98 ? -9.953 12.712 8.350 1.00 97.38 98 ARG A N 1
ATOM 756 C CA . ARG A 1 98 ? -10.532 12.061 9.521 1.00 97.38 98 ARG A CA 1
ATOM 757 C C . ARG A 1 98 ? -9.415 11.432 10.353 1.00 97.38 98 ARG A C 1
ATOM 759 O O . ARG A 1 98 ? -8.619 10.691 9.773 1.00 97.38 98 ARG A O 1
ATOM 766 N N . PRO A 1 99 ? -9.319 11.687 11.668 1.00 97.75 99 PRO A N 1
ATOM 767 C CA . PRO A 1 99 ? -8.360 11.002 12.531 1.00 97.75 99 PRO A CA 1
ATOM 768 C C . PRO A 1 99 ? -8.830 9.583 12.893 1.00 97.75 99 PRO A C 1
ATOM 770 O O . PRO A 1 99 ? -10.008 9.250 12.763 1.00 97.75 99 PRO A O 1
ATOM 773 N N . ILE A 1 100 ? -7.915 8.763 13.410 1.00 97.94 100 ILE A N 1
ATOM 774 C CA . ILE A 1 100 ? -8.191 7.454 14.023 1.00 97.94 100 ILE A CA 1
ATOM 775 C C . ILE A 1 100 ? -7.428 7.346 15.352 1.00 97.94 100 ILE A C 1
ATOM 777 O O . ILE A 1 100 ? -6.377 7.954 15.482 1.00 97.94 100 ILE A O 1
ATOM 781 N N . PRO A 1 101 ? -7.890 6.577 16.349 1.00 96.62 101 PRO A N 1
ATOM 782 C CA . PRO A 1 101 ? -7.335 6.629 17.704 1.00 96.62 101 PRO A CA 1
ATOM 783 C C . PRO A 1 101 ? -5.872 6.185 17.814 1.00 96.62 101 PRO A C 1
ATOM 785 O O . PRO A 1 101 ? -5.163 6.664 18.693 1.00 96.62 101 PRO A O 1
ATOM 788 N N . ALA A 1 102 ? -5.418 5.278 16.947 1.00 96.75 102 ALA A N 1
ATOM 789 C CA . ALA A 1 102 ? -4.068 4.728 16.981 1.00 96.75 102 ALA A CA 1
ATOM 790 C C . ALA A 1 102 ? -3.635 4.252 15.591 1.00 96.75 102 ALA A C 1
ATOM 792 O O . ALA A 1 102 ? -4.472 4.019 14.716 1.00 96.75 102 ALA A O 1
ATOM 793 N N . SER A 1 103 ? -2.326 4.083 15.395 1.00 98.31 103 SER A N 1
ATOM 794 C CA . SER A 1 103 ? -1.788 3.507 14.162 1.00 98.31 103 SER A CA 1
ATOM 795 C C . SER A 1 103 ? -2.209 2.052 13.995 1.00 98.31 103 SER A C 1
ATOM 797 O O . SER A 1 103 ? -2.237 1.285 14.954 1.00 98.31 103 SER A O 1
ATOM 799 N N . ILE A 1 104 ? -2.476 1.664 12.753 1.00 98.56 104 ILE A N 1
ATOM 800 C CA . ILE A 1 104 ? -2.856 0.312 12.354 1.00 98.56 104 ILE A CA 1
ATOM 801 C C . ILE A 1 104 ? -1.895 -0.150 11.260 1.00 98.56 104 ILE A C 1
ATOM 803 O O . ILE A 1 104 ? -1.469 0.629 10.406 1.00 98.56 104 ILE A O 1
ATOM 807 N N . PHE A 1 105 ? -1.558 -1.431 11.254 1.00 97.56 105 PHE A N 1
ATOM 808 C CA . PHE A 1 105 ? -0.758 -2.048 10.204 1.00 97.56 105 PHE A CA 1
ATOM 809 C C . PHE A 1 105 ? -1.272 -3.442 9.877 1.00 97.56 105 PHE A C 1
ATOM 811 O O . PHE A 1 105 ? -2.005 -4.050 10.655 1.00 97.56 105 PHE A O 1
ATOM 818 N N . VAL A 1 106 ? -0.923 -3.939 8.693 1.00 97.25 106 VAL A N 1
ATOM 819 C CA . VAL A 1 106 ? -1.391 -5.250 8.232 1.00 97.25 106 VAL A CA 1
ATOM 820 C C . VAL A 1 106 ? -0.309 -6.297 8.420 1.00 97.25 106 VAL A C 1
ATOM 822 O O . VAL A 1 106 ? 0.833 -6.080 8.024 1.00 97.25 106 VAL A O 1
ATOM 825 N N . LYS A 1 107 ? -0.671 -7.450 8.972 1.00 94.94 107 LYS A N 1
ATOM 826 C CA . LYS A 1 107 ? 0.220 -8.603 9.119 1.00 94.94 107 LYS A CA 1
ATOM 827 C C . LYS A 1 107 ? -0.430 -9.848 8.565 1.00 94.94 107 LYS A C 1
ATOM 829 O O . LYS A 1 107 ? -1.632 -10.058 8.730 1.00 94.94 107 LYS A O 1
ATOM 834 N N . LYS A 1 108 ? 0.361 -10.708 7.930 1.00 92.19 108 LYS A N 1
ATOM 835 C CA . LYS A 1 108 ? -0.092 -12.053 7.579 1.00 92.19 108 LYS A CA 1
ATOM 836 C C . LYS A 1 108 ? 0.024 -12.973 8.796 1.00 92.19 108 LYS A C 1
ATOM 838 O O . LYS A 1 108 ? 1.060 -13.593 9.012 1.00 92.19 108 LYS A O 1
ATOM 843 N N . VAL A 1 109 ? -1.059 -13.106 9.555 1.00 90.88 109 VAL A N 1
ATOM 844 C CA . VAL A 1 109 ? -1.103 -13.969 10.744 1.00 90.88 109 VAL A CA 1
ATOM 845 C C . VAL A 1 109 ? -1.564 -15.372 10.347 1.00 90.88 109 VAL A C 1
ATOM 847 O O . VAL A 1 109 ? -2.523 -15.534 9.585 1.00 90.88 109 VAL A O 1
ATOM 850 N N . LYS A 1 110 ? -0.861 -16.407 10.822 1.00 85.25 110 LYS A N 1
ATOM 851 C CA . LYS A 1 110 ? -1.245 -17.811 10.609 1.00 85.25 110 LYS A CA 1
ATOM 852 C C . LYS A 1 110 ? -2.340 -18.216 11.594 1.00 85.25 110 LYS A C 1
ATOM 854 O O . LYS A 1 110 ? -2.090 -18.306 12.792 1.00 85.25 110 LYS A O 1
ATOM 859 N N . GLU A 1 111 ? -3.515 -18.544 11.068 1.00 70.69 111 GLU A N 1
ATOM 860 C CA . GLU A 1 111 ? -4.584 -19.209 11.814 1.00 70.69 111 GLU A CA 1
ATOM 861 C C . GLU A 1 111 ? -4.811 -20.599 11.214 1.00 70.69 111 GLU A C 1
ATOM 863 O O . GLU A 1 111 ? -5.312 -20.752 10.099 1.00 70.69 111 GLU A O 1
ATOM 868 N N . GLY A 1 112 ? -4.362 -21.632 11.929 1.00 74.62 112 GLY A 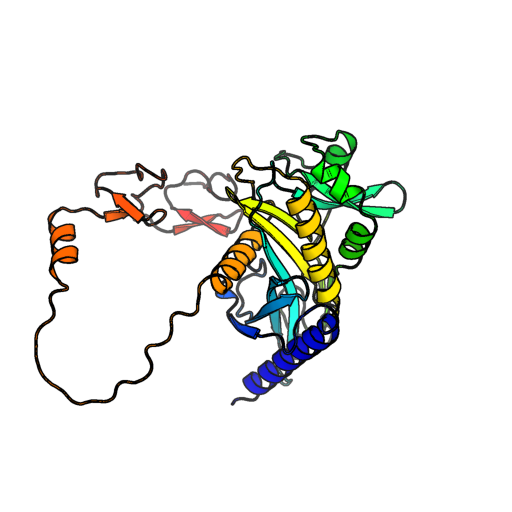N 1
ATOM 869 C CA . GLY A 1 112 ? -4.320 -22.994 11.399 1.00 74.62 112 GLY A CA 1
ATOM 870 C C . GLY A 1 112 ? -3.357 -23.125 10.211 1.00 74.62 112 GLY A C 1
ATOM 871 O O . GLY A 1 112 ? -2.222 -22.651 10.258 1.00 74.62 112 GLY A O 1
ATOM 872 N N . LEU A 1 113 ? -3.809 -23.774 9.132 1.00 73.38 113 LEU A N 1
ATOM 873 C CA . LEU A 1 113 ? -2.981 -24.087 7.956 1.00 73.38 113 LEU A CA 1
ATOM 874 C C . LEU A 1 113 ? -2.791 -22.911 6.984 1.00 73.38 113 LEU A C 1
ATOM 876 O O . LEU A 1 113 ? -1.971 -23.001 6.069 1.00 73.38 113 LEU A O 1
ATOM 880 N N . ARG A 1 114 ? -3.550 -21.816 7.125 1.00 77.62 114 ARG A N 1
ATOM 881 C CA . ARG A 1 114 ? -3.517 -20.690 6.178 1.00 77.62 114 ARG A CA 1
ATOM 882 C C . ARG A 1 114 ? -3.247 -19.372 6.897 1.00 77.62 114 ARG A C 1
ATOM 884 O O . ARG A 1 114 ? -3.837 -19.059 7.923 1.00 77.62 114 ARG A O 1
ATOM 891 N N . GLY A 1 115 ? -2.345 -18.579 6.322 1.00 85.19 115 GLY A N 1
ATOM 892 C CA . GLY A 1 115 ? -2.125 -17.199 6.747 1.00 85.19 115 GLY A CA 1
ATOM 893 C C . GLY A 1 115 ? -3.161 -16.268 6.133 1.00 85.19 115 GLY A C 1
ATOM 894 O O . GLY A 1 115 ? -3.394 -16.337 4.922 1.00 85.19 115 GLY A O 1
ATOM 895 N N . ARG A 1 116 ? -3.739 -15.381 6.943 1.00 89.94 116 ARG A N 1
ATOM 896 C CA . ARG A 1 116 ? -4.680 -14.347 6.500 1.00 89.94 116 ARG A CA 1
ATOM 897 C C . ARG A 1 116 ? -4.139 -12.953 6.837 1.00 89.94 116 ARG A C 1
ATOM 899 O O . ARG A 1 116 ? -3.466 -12.808 7.854 1.00 89.94 116 ARG A O 1
ATOM 906 N N . PRO A 1 117 ? -4.371 -11.942 5.985 1.00 94.50 117 PRO A N 1
ATOM 907 C CA . PRO A 1 117 ? -4.039 -10.570 6.336 1.00 94.50 117 PRO A CA 1
ATOM 908 C C . PRO A 1 117 ? -4.988 -10.083 7.437 1.00 94.50 117 PRO A C 1
ATOM 910 O O . PRO A 1 117 ? -6.206 -10.134 7.263 1.00 94.50 117 PRO A O 1
ATOM 913 N N . CYS A 1 118 ? -4.416 -9.611 8.540 1.00 96.06 118 CYS A N 1
ATOM 914 C CA . CYS A 1 118 ? -5.118 -9.022 9.674 1.00 96.06 118 CYS A CA 1
ATOM 915 C C . CYS A 1 118 ? -4.655 -7.577 9.862 1.00 96.06 118 CYS A C 1
ATOM 917 O O . CYS A 1 118 ? -3.457 -7.301 9.794 1.00 96.06 118 CYS A O 1
ATOM 919 N N . PHE A 1 119 ? -5.598 -6.675 10.115 1.00 97.88 119 PHE A N 1
ATOM 920 C CA . PHE A 1 119 ? -5.325 -5.312 10.559 1.00 97.88 119 PHE A CA 1
ATOM 921 C C . PHE A 1 119 ? -5.130 -5.337 12.072 1.00 97.88 119 PHE A C 1
ATOM 923 O O . PHE A 1 119 ? -6.004 -5.819 12.791 1.00 97.88 119 PHE A O 1
ATOM 930 N N . LEU A 1 120 ? -3.987 -4.852 12.542 1.00 97.25 120 LEU A N 1
ATOM 931 C CA . LEU A 1 120 ? -3.599 -4.876 13.948 1.00 97.25 120 LEU A CA 1
ATOM 932 C C . LEU A 1 120 ? -3.265 -3.458 14.419 1.00 97.25 120 LEU A C 1
ATOM 934 O O . LEU A 1 120 ? -2.668 -2.698 13.647 1.00 97.25 120 LEU A O 1
ATOM 938 N N . PRO A 1 121 ? -3.608 -3.094 15.665 1.00 97.00 121 PRO A N 1
ATOM 939 C CA . PRO A 1 121 ? -3.119 -1.861 16.259 1.00 97.00 121 PRO A CA 1
ATOM 940 C C . PRO A 1 121 ? -1.604 -1.948 16.449 1.00 97.00 121 PRO A C 1
ATOM 942 O O . PRO A 1 121 ? -1.059 -3.014 16.742 1.00 97.00 121 PRO A O 1
ATOM 945 N N . TYR A 1 122 ? -0.915 -0.824 16.281 1.00 95.25 122 TYR A N 1
ATOM 946 C CA . TYR A 1 122 ? 0.494 -0.715 16.628 1.00 95.25 122 TYR A CA 1
ATOM 947 C C . TYR A 1 122 ? 0.662 -0.696 18.147 1.00 95.25 122 TYR A C 1
ATOM 949 O O . TYR A 1 122 ? 0.235 0.254 18.799 1.00 95.25 122 TYR A O 1
ATOM 957 N N . VAL A 1 123 ? 1.326 -1.722 18.678 1.00 90.88 123 VAL A N 1
ATOM 958 C CA . VAL A 1 123 ? 1.648 -1.855 20.103 1.00 90.88 123 VAL A CA 1
ATOM 959 C C . VAL A 1 123 ? 3.160 -1.970 20.238 1.00 90.88 123 VAL A C 1
ATOM 961 O O . VAL A 1 123 ? 3.747 -2.944 19.771 1.00 90.88 123 VAL A O 1
ATOM 964 N N . GLU A 1 124 ? 3.797 -0.981 20.860 1.00 84.31 124 GLU A N 1
ATOM 965 C CA . GLU A 1 124 ? 5.248 -0.964 21.051 1.00 84.31 124 GLU A CA 1
ATOM 966 C C . GLU A 1 124 ? 5.640 -1.954 22.156 1.00 84.31 124 GLU A C 1
ATOM 968 O O . GLU A 1 124 ? 5.374 -1.738 23.336 1.00 84.31 124 GLU A O 1
ATOM 973 N N . THR A 1 125 ? 6.256 -3.071 21.767 1.00 83.12 125 THR A N 1
ATOM 974 C CA . THR A 1 125 ? 6.713 -4.112 22.696 1.00 83.12 125 THR A CA 1
ATOM 975 C C . THR A 1 125 ? 8.127 -4.583 22.340 1.00 83.12 125 THR A C 1
ATOM 977 O O . THR A 1 125 ? 8.473 -4.609 21.154 1.00 83.12 125 THR A O 1
ATOM 980 N N . PRO A 1 126 ? 8.954 -4.978 23.331 1.00 81.44 126 PRO A N 1
ATOM 981 C CA . PRO A 1 126 ? 10.308 -5.481 23.080 1.00 81.44 126 PRO A CA 1
ATOM 982 C C . PRO A 1 126 ? 10.335 -6.750 22.217 1.00 81.44 126 PRO A C 1
ATOM 984 O O . PRO A 1 126 ? 11.242 -6.921 21.411 1.00 81.44 126 PRO A O 1
ATOM 987 N N . ASN A 1 127 ? 9.321 -7.608 22.375 1.00 87.25 127 ASN A N 1
ATOM 988 C CA . ASN A 1 127 ? 9.147 -8.864 21.648 1.00 87.25 127 ASN A CA 1
ATOM 989 C C . ASN A 1 127 ? 7.767 -8.864 20.984 1.00 87.25 127 ASN A C 1
ATOM 991 O O . ASN A 1 127 ? 6.827 -9.488 21.477 1.00 87.25 127 ASN A O 1
ATOM 995 N N . PHE A 1 128 ? 7.633 -8.099 19.903 1.00 90.94 128 PHE A N 1
ATOM 996 C CA . PHE A 1 128 ? 6.379 -8.015 19.165 1.00 90.94 128 PHE A CA 1
ATOM 997 C C . PHE A 1 128 ? 5.966 -9.377 18.592 1.00 90.94 128 PHE A C 1
ATOM 999 O O . PHE A 1 128 ? 6.791 -10.119 18.069 1.00 90.94 128 PHE A O 1
ATOM 1006 N N . SER A 1 129 ? 4.668 -9.671 18.666 1.00 93.12 129 SER A N 1
ATOM 1007 C CA . SER A 1 129 ? 4.043 -10.878 18.126 1.00 93.12 129 SER A CA 1
ATOM 1008 C C . SER A 1 129 ? 2.657 -10.520 17.599 1.00 93.12 129 SER A C 1
ATOM 1010 O O . SER A 1 129 ? 1.736 -10.205 18.361 1.00 93.12 129 SER A O 1
ATOM 1012 N N . ALA A 1 130 ? 2.498 -10.543 16.275 1.00 93.50 130 ALA A N 1
ATOM 1013 C CA . ALA A 1 130 ? 1.232 -10.223 15.621 1.00 93.50 130 ALA A CA 1
ATOM 1014 C C . ALA A 1 130 ? 0.122 -11.200 16.037 1.00 93.50 130 ALA A C 1
ATOM 1016 O O . ALA A 1 130 ? -1.027 -10.795 16.238 1.00 93.50 130 ALA A O 1
ATOM 1017 N N . LYS A 1 131 ? 0.473 -12.476 16.231 1.00 92.75 131 LYS A N 1
ATOM 1018 C CA . LYS A 1 131 ? -0.428 -13.500 16.755 1.00 92.75 131 LYS A CA 1
ATOM 1019 C C . LYS A 1 131 ? -0.927 -13.187 18.166 1.00 92.75 131 LYS A C 1
ATOM 1021 O O . LYS A 1 131 ? -2.118 -13.362 18.422 1.00 92.75 131 LYS A O 1
ATOM 1026 N N . ASP A 1 132 ? -0.065 -12.712 19.063 1.00 92.31 132 ASP A N 1
ATOM 1027 C CA . ASP A 1 132 ? -0.469 -12.398 20.439 1.00 92.31 132 ASP A CA 1
ATOM 1028 C C . ASP A 1 132 ? -1.330 -11.138 20.509 1.00 92.31 132 ASP A C 1
ATOM 1030 O O . ASP A 1 132 ? -2.340 -11.132 21.214 1.00 92.31 132 ASP A O 1
ATOM 1034 N N . VAL A 1 133 ? -1.005 -10.106 19.720 1.00 93.44 133 VAL A N 1
ATOM 1035 C CA . VAL A 1 133 ? -1.858 -8.911 19.589 1.00 93.44 133 VAL A CA 1
ATOM 1036 C C . VAL A 1 133 ? -3.253 -9.300 19.102 1.00 93.44 133 VAL A C 1
ATOM 1038 O O . VAL A 1 133 ? -4.250 -8.864 19.678 1.00 93.44 133 VAL A O 1
ATOM 1041 N N . LEU A 1 134 ? -3.337 -10.170 18.091 1.00 92.12 134 LEU A N 1
ATOM 1042 C CA . LEU A 1 134 ? -4.612 -10.648 17.561 1.00 92.12 134 LEU A CA 1
ATOM 1043 C C . LEU A 1 134 ? -5.393 -11.490 18.581 1.00 92.12 134 LEU A C 1
ATOM 1045 O O . LEU A 1 134 ? -6.601 -11.309 18.721 1.00 92.12 134 LEU A O 1
ATOM 1049 N N . LYS A 1 135 ? -4.718 -12.398 19.299 1.00 92.31 135 LYS A N 1
ATOM 1050 C CA . LYS A 1 135 ? -5.340 -13.285 20.294 1.00 92.31 135 LYS A CA 1
ATOM 1051 C C . LYS A 1 135 ? -5.884 -12.509 21.492 1.00 92.31 135 LYS A C 1
ATOM 1053 O O . LYS A 1 135 ? -6.998 -12.774 21.933 1.00 92.31 135 LYS A O 1
ATOM 1058 N N . ASN A 1 136 ? -5.099 -11.570 22.012 1.00 92.56 136 ASN A N 1
ATOM 1059 C CA . ASN A 1 136 ? -5.435 -10.831 23.228 1.00 92.56 136 ASN A CA 1
ATOM 1060 C C . ASN A 1 136 ? -6.283 -9.586 22.948 1.00 92.56 136 ASN A C 1
ATOM 1062 O O . ASN A 1 136 ? -6.796 -8.989 23.888 1.00 92.56 136 ASN A O 1
ATOM 1066 N N . ARG A 1 137 ? -6.419 -9.189 21.673 1.00 93.44 137 ARG A N 1
ATOM 1067 C CA . ARG A 1 137 ? -7.111 -7.960 21.253 1.00 93.44 137 ARG A CA 1
ATOM 1068 C C . ARG A 1 137 ? -6.610 -6.734 22.031 1.00 93.44 137 ARG A C 1
ATOM 1070 O O . ARG A 1 137 ? -7.396 -5.900 22.474 1.00 93.44 137 ARG A O 1
ATOM 1077 N N . ALA A 1 138 ? -5.291 -6.639 22.206 1.00 87.12 138 ALA A N 1
ATOM 1078 C CA . ALA A 1 138 ? -4.655 -5.483 22.836 1.00 87.12 138 ALA A CA 1
ATOM 1079 C C . ALA A 1 138 ? -4.916 -4.219 21.999 1.00 87.12 138 ALA A C 1
ATOM 1081 O O . ALA A 1 138 ? -4.812 -4.281 20.776 1.00 87.12 138 ALA A O 1
ATOM 1082 N N . ASP A 1 139 ? -5.281 -3.105 22.645 1.00 88.94 139 ASP A N 1
ATOM 1083 C CA . ASP A 1 139 ? -5.613 -1.812 22.016 1.00 88.94 139 ASP A CA 1
ATOM 1084 C C . ASP A 1 139 ? -6.639 -1.892 20.868 1.00 88.94 139 ASP A C 1
ATOM 1086 O O . ASP A 1 139 ? -6.597 -1.145 19.884 1.00 88.94 139 ASP A O 1
ATOM 1090 N N . TRP A 1 140 ? -7.591 -2.821 20.990 1.00 95.25 140 TRP A N 1
ATOM 1091 C CA . TRP A 1 140 ? -8.591 -3.078 19.962 1.00 95.25 140 TRP A CA 1
ATOM 1092 C C . TRP A 1 140 ? -9.770 -2.102 20.016 1.00 95.25 140 TRP A C 1
ATOM 1094 O O . TRP A 1 140 ? -10.240 -1.711 21.082 1.00 95.25 140 TRP A O 1
ATOM 1104 N N . ASN A 1 141 ? -10.299 -1.737 18.849 1.00 95.31 141 ASN A N 1
ATOM 1105 C CA . ASN A 1 141 ? -11.430 -0.822 18.711 1.00 95.31 141 ASN A CA 1
ATOM 1106 C C . ASN A 1 141 ? -12.360 -1.254 17.563 1.00 95.31 141 ASN A C 1
ATOM 1108 O O . ASN A 1 141 ? -12.015 -2.122 16.764 1.00 95.31 141 ASN A O 1
ATOM 1112 N N . ARG A 1 142 ? -13.535 -0.617 17.457 1.00 97.12 142 ARG A N 1
ATOM 1113 C CA . ARG A 1 142 ? -14.544 -0.947 16.433 1.00 97.12 142 ARG A CA 1
ATOM 1114 C C . ARG A 1 142 ? -14.029 -0.795 14.995 1.00 97.12 142 ARG A C 1
ATOM 1116 O O . ARG A 1 142 ? -14.408 -1.589 14.147 1.00 97.12 142 ARG A O 1
ATOM 1123 N N . LEU A 1 143 ? -13.137 0.161 14.715 1.00 98.25 143 LEU A N 1
ATOM 1124 C CA . LEU A 1 143 ? -12.548 0.300 13.376 1.00 98.25 143 LEU A CA 1
ATOM 1125 C C . LEU A 1 143 ? -11.742 -0.950 12.992 1.00 98.25 143 LEU A C 1
ATOM 1127 O O . LEU A 1 143 ? -11.793 -1.382 11.845 1.00 98.25 143 LEU A O 1
ATOM 1131 N N . LEU A 1 144 ? -11.020 -1.559 13.936 1.00 98.12 144 LEU A N 1
ATOM 1132 C CA . LEU A 1 144 ? -10.319 -2.822 13.688 1.00 98.12 144 LEU A CA 1
ATOM 1133 C C . LEU A 1 144 ? -11.289 -3.979 13.430 1.00 98.12 144 LEU A C 1
ATOM 1135 O O . LEU A 1 144 ? -10.973 -4.838 12.607 1.00 98.12 144 LEU A O 1
ATOM 1139 N N . ASP A 1 145 ? -12.456 -4.003 14.078 1.00 97.75 145 ASP A N 1
ATOM 1140 C CA . ASP A 1 145 ? -13.507 -4.979 13.760 1.00 97.75 145 ASP A CA 1
ATOM 1141 C C . ASP A 1 145 ? -14.049 -4.773 12.341 1.00 97.75 145 ASP A C 1
ATOM 1143 O O . ASP A 1 145 ? -14.089 -5.728 11.566 1.00 97.75 145 ASP A O 1
ATOM 1147 N N . ASP A 1 146 ? -14.358 -3.530 11.963 1.00 98.38 146 ASP A N 1
ATOM 1148 C CA . ASP A 1 146 ? -14.861 -3.183 10.628 1.00 98.38 146 ASP A CA 1
ATOM 1149 C C . ASP A 1 146 ? -13.838 -3.542 9.525 1.00 98.38 146 ASP A C 1
ATOM 1151 O O . ASP A 1 146 ? -14.181 -4.167 8.518 1.00 98.38 146 ASP A O 1
ATOM 1155 N N . LEU A 1 147 ? -12.553 -3.226 9.736 1.00 98.50 147 LEU A N 1
ATOM 1156 C CA . LEU A 1 147 ? -11.469 -3.543 8.796 1.00 98.50 147 LEU A CA 1
ATOM 1157 C C . LEU A 1 147 ? -11.216 -5.054 8.668 1.00 98.50 147 LEU A C 1
ATOM 1159 O O . LEU A 1 147 ? -10.993 -5.553 7.562 1.00 98.50 147 LEU A O 1
ATOM 1163 N N . ASN A 1 148 ? -11.221 -5.797 9.782 1.00 97.50 148 ASN A N 1
ATOM 1164 C CA . ASN A 1 148 ? -10.979 -7.244 9.769 1.00 97.50 148 ASN A CA 1
ATOM 1165 C C . ASN A 1 148 ? -12.208 -8.061 9.341 1.00 97.50 148 ASN A C 1
ATOM 1167 O O . ASN A 1 148 ? -12.036 -9.185 8.860 1.00 97.50 148 ASN A O 1
ATOM 1171 N N . GLY A 1 149 ? -13.417 -7.513 9.487 1.00 97.38 149 GLY A N 1
ATOM 1172 C CA . GLY A 1 149 ? -14.670 -8.099 9.004 1.00 97.38 149 GLY A CA 1
ATOM 1173 C C . GLY A 1 149 ? -14.888 -7.939 7.496 1.00 97.38 149 GLY A C 1
ATOM 1174 O O . GLY A 1 149 ? -15.751 -8.595 6.917 1.00 97.38 149 GLY A O 1
ATOM 1175 N N . ASP A 1 150 ? -14.093 -7.104 6.827 1.00 98.31 150 ASP A N 1
ATOM 1176 C CA . ASP A 1 150 ? -14.227 -6.839 5.400 1.00 98.31 150 ASP A CA 1
ATOM 1177 C C . ASP A 1 150 ? -13.448 -7.843 4.529 1.00 98.31 150 ASP A C 1
ATOM 1179 O O . ASP A 1 150 ? -12.281 -7.653 4.169 1.00 98.31 150 ASP A O 1
ATOM 1183 N N . ASP A 1 151 ? -14.123 -8.919 4.124 1.00 97.06 151 ASP A N 1
ATOM 1184 C CA . ASP A 1 151 ? -13.546 -9.975 3.282 1.00 97.06 151 ASP A CA 1
ATOM 1185 C C . ASP A 1 151 ? -13.014 -9.486 1.934 1.00 97.06 151 ASP A C 1
ATOM 1187 O O . ASP A 1 151 ? -11.990 -9.981 1.447 1.00 97.06 151 ASP A O 1
ATOM 1191 N N . SER A 1 152 ? -13.672 -8.492 1.336 1.00 97.88 152 SER A N 1
ATOM 1192 C CA . SER A 1 152 ? -13.228 -7.906 0.072 1.00 97.88 152 SER A CA 1
ATOM 1193 C C . SER A 1 152 ? -11.903 -7.170 0.266 1.00 97.88 152 SER A C 1
ATOM 1195 O O . SER A 1 152 ? -10.951 -7.403 -0.486 1.00 97.88 152 SER A O 1
ATOM 1197 N N . LEU A 1 153 ? -11.793 -6.364 1.330 1.00 98.50 153 LEU A N 1
ATOM 1198 C CA . LEU A 1 153 ? -10.558 -5.673 1.696 1.00 98.50 153 LEU A CA 1
ATOM 1199 C C . LEU A 1 153 ? -9.422 -6.657 1.994 1.00 98.50 153 LEU A C 1
ATOM 1201 O O . LEU 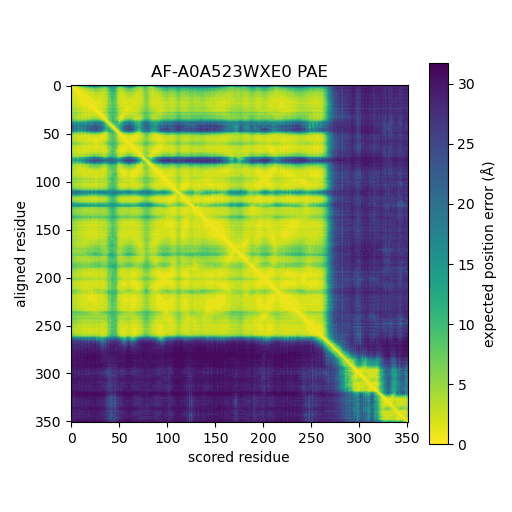A 1 153 ? -8.338 -6.543 1.418 1.00 98.50 153 LEU A O 1
ATOM 1205 N N . ARG A 1 154 ? -9.665 -7.683 2.814 1.00 96.75 154 ARG A N 1
ATOM 1206 C CA . ARG A 1 154 ? -8.665 -8.732 3.084 1.00 96.75 154 ARG A CA 1
ATOM 1207 C C . ARG A 1 154 ? -8.256 -9.471 1.810 1.00 96.75 154 ARG A C 1
ATOM 1209 O O . ARG A 1 154 ? -7.085 -9.805 1.622 1.00 96.75 154 ARG A O 1
ATOM 1216 N N . GLY A 1 155 ? -9.198 -9.689 0.893 1.00 97.00 155 GLY A N 1
ATOM 1217 C CA . GLY A 1 155 ? -8.948 -10.257 -0.427 1.00 97.00 155 GLY A CA 1
ATOM 1218 C C . GLY A 1 155 ? -8.063 -9.378 -1.319 1.00 97.00 155 GLY A C 1
ATOM 1219 O O . GLY A 1 155 ? -7.259 -9.915 -2.086 1.00 97.00 155 GLY A O 1
ATOM 1220 N N . LEU A 1 156 ? -8.181 -8.050 -1.230 1.00 97.88 156 LEU A N 1
ATOM 1221 C CA . LEU A 1 156 ? -7.281 -7.094 -1.891 1.00 97.88 156 LEU A CA 1
ATOM 1222 C C . LEU A 1 156 ? -5.877 -7.166 -1.276 1.00 97.88 156 LEU A C 1
ATOM 1224 O O . LEU A 1 156 ? -4.912 -7.391 -2.005 1.00 97.88 156 LEU A O 1
ATOM 1228 N N . MET A 1 157 ? -5.776 -7.098 0.057 1.00 96.94 157 MET A N 1
ATOM 1229 C CA . MET A 1 157 ? -4.502 -7.165 0.785 1.00 96.94 157 MET A CA 1
ATOM 1230 C C . MET A 1 157 ? -3.729 -8.456 0.499 1.00 96.94 157 MET A C 1
ATOM 1232 O O . MET A 1 157 ? -2.531 -8.422 0.238 1.00 96.94 157 MET A O 1
ATOM 1236 N N . ARG A 1 158 ? -4.419 -9.601 0.462 1.00 95.12 158 ARG A N 1
ATOM 1237 C CA . ARG A 1 158 ? -3.820 -10.907 0.142 1.00 95.12 158 ARG A CA 1
ATOM 1238 C C . ARG A 1 158 ? -3.221 -10.972 -1.269 1.00 95.12 158 ARG A C 1
ATOM 1240 O O . ARG A 1 158 ? -2.339 -11.789 -1.510 1.00 95.12 158 ARG A O 1
ATOM 1247 N N . ARG A 1 159 ? -3.730 -10.171 -2.212 1.00 95.38 159 ARG A N 1
ATOM 1248 C CA . ARG A 1 159 ? -3.292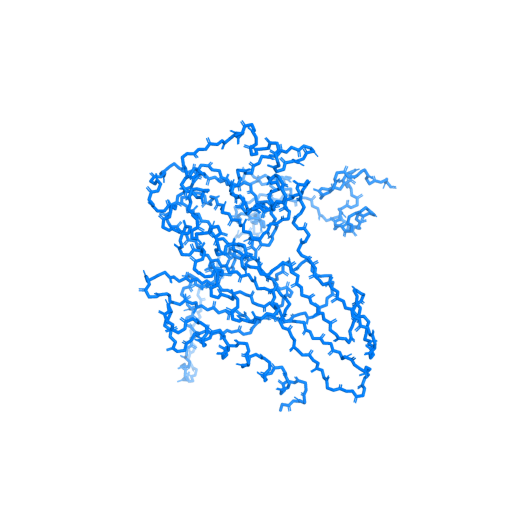 -10.155 -3.618 1.00 95.38 159 ARG A CA 1
ATOM 1249 C C . ARG A 1 159 ? -2.161 -9.162 -3.891 1.00 95.38 159 ARG A C 1
ATOM 1251 O O . ARG A 1 159 ? -1.718 -9.089 -5.038 1.00 95.38 159 ARG A O 1
ATOM 1258 N N . LEU A 1 160 ? -1.705 -8.418 -2.882 1.00 95.31 160 LEU A N 1
ATOM 1259 C CA . LEU A 1 160 ? -0.516 -7.580 -2.992 1.00 95.31 160 LEU A CA 1
ATOM 1260 C C . LEU A 1 160 ? 0.740 -8.461 -3.010 1.00 95.31 160 LEU A C 1
ATOM 1262 O O . LEU A 1 160 ? 0.943 -9.238 -2.075 1.00 95.31 160 LEU A O 1
ATOM 1266 N N . PRO A 1 161 ? 1.593 -8.361 -4.044 1.00 94.44 161 PRO A N 1
ATOM 1267 C CA . PRO A 1 161 ? 2.841 -9.109 -4.071 1.00 94.44 161 PRO A CA 1
ATOM 1268 C C . PRO A 1 161 ? 3.785 -8.652 -2.956 1.00 94.44 161 PRO A C 1
ATOM 1270 O O . PRO A 1 161 ? 4.029 -7.458 -2.776 1.00 94.44 161 PRO A O 1
ATOM 1273 N N . THR A 1 162 ? 4.357 -9.612 -2.238 1.00 93.19 162 THR A N 1
ATOM 1274 C CA . THR A 1 162 ? 5.370 -9.382 -1.194 1.00 93.19 162 THR A CA 1
ATOM 1275 C C . THR A 1 162 ? 6.759 -9.855 -1.612 1.00 93.19 162 THR A C 1
ATOM 1277 O O . THR A 1 162 ? 7.684 -9.807 -0.807 1.00 93.19 162 THR A O 1
ATOM 1280 N N . GLU A 1 163 ? 6.900 -10.338 -2.843 1.00 93.62 163 GLU A N 1
ATOM 1281 C CA . GLU A 1 163 ? 8.138 -10.873 -3.400 1.00 93.62 163 GLU A CA 1
ATOM 1282 C C . GLU A 1 163 ? 8.236 -10.511 -4.885 1.00 93.62 163 GLU A C 1
ATOM 1284 O O . GLU A 1 163 ? 7.219 -10.453 -5.581 1.00 93.62 163 GLU A O 1
ATOM 1289 N N . LYS A 1 164 ? 9.459 -10.265 -5.354 1.00 93.06 164 LYS A N 1
ATOM 1290 C CA . LYS A 1 164 ? 9.804 -10.159 -6.770 1.00 93.06 164 LYS A CA 1
ATOM 1291 C C . LYS A 1 164 ? 11.139 -10.847 -7.024 1.00 93.06 164 LYS A C 1
ATOM 1293 O O . LYS A 1 164 ? 12.100 -10.637 -6.288 1.00 93.06 164 LYS A O 1
ATOM 1298 N N . THR A 1 165 ? 11.208 -11.599 -8.114 1.00 92.69 165 THR A N 1
ATOM 1299 C CA . THR A 1 165 ? 12.456 -12.171 -8.619 1.00 92.69 165 THR A CA 1
ATOM 1300 C C . THR A 1 165 ? 13.048 -11.263 -9.691 1.00 92.69 165 THR A C 1
ATOM 1302 O O . THR A 1 165 ? 12.350 -10.833 -10.609 1.00 92.69 165 THR A O 1
ATOM 1305 N N . ILE A 1 166 ? 14.339 -10.972 -9.569 1.00 88.69 166 ILE A N 1
ATOM 1306 C CA . ILE A 1 166 ? 15.112 -10.164 -10.510 1.00 88.69 166 ILE A CA 1
ATOM 1307 C C . ILE A 1 166 ? 16.185 -11.055 -11.124 1.00 88.69 166 ILE A C 1
ATOM 1309 O O . ILE A 1 166 ? 16.937 -11.716 -10.411 1.00 88.69 166 ILE A O 1
ATOM 1313 N N . HIS A 1 167 ? 16.251 -11.078 -12.451 1.00 88.75 167 HIS A N 1
ATOM 1314 C CA . HIS A 1 167 ? 17.211 -11.883 -13.199 1.00 88.75 167 HIS A CA 1
ATOM 1315 C C . HIS A 1 167 ? 18.353 -11.010 -13.711 1.00 88.75 167 HIS A C 1
ATOM 1317 O O . HIS A 1 167 ? 18.112 -9.936 -14.250 1.00 88.75 167 HIS A O 1
ATOM 1323 N N . GLY A 1 168 ? 19.587 -11.495 -13.615 1.00 86.00 168 GL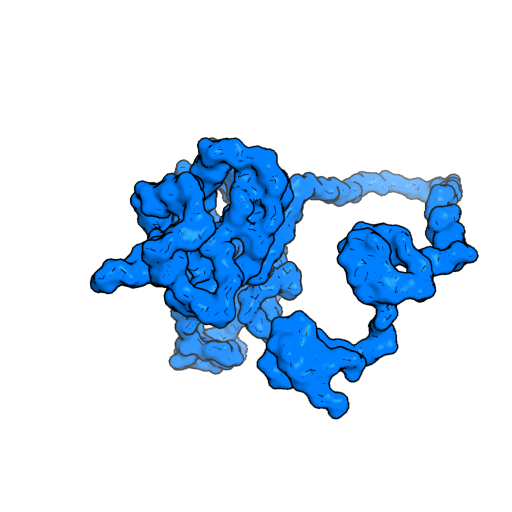Y A N 1
ATOM 1324 C CA . GLY A 1 168 ? 20.775 -10.810 -14.123 1.00 86.00 168 GLY A CA 1
ATOM 1325 C C . GLY A 1 168 ? 21.592 -10.063 -13.067 1.00 86.00 168 GLY A C 1
ATOM 1326 O O . GLY A 1 168 ? 22.652 -9.536 -13.403 1.00 86.00 168 GLY A O 1
ATOM 1327 N N . ILE A 1 169 ? 21.137 -10.033 -11.810 1.00 85.06 169 ILE A N 1
ATOM 1328 C CA . ILE A 1 169 ? 21.866 -9.506 -10.645 1.00 85.06 169 ILE A CA 1
ATOM 1329 C C . ILE A 1 169 ? 21.659 -10.394 -9.418 1.00 85.06 169 ILE A C 1
ATOM 1331 O O . ILE A 1 169 ? 20.683 -11.141 -9.352 1.00 85.06 169 ILE A O 1
ATOM 1335 N N . ASP A 1 170 ? 22.576 -10.308 -8.455 1.00 85.44 170 ASP A N 1
ATOM 1336 C CA . ASP A 1 170 ? 22.402 -10.853 -7.105 1.00 85.44 170 ASP A CA 1
ATOM 1337 C C . ASP A 1 170 ? 22.007 -9.763 -6.089 1.00 85.44 170 ASP A C 1
ATOM 1339 O O . ASP A 1 170 ? 21.893 -8.581 -6.413 1.00 85.44 170 ASP A O 1
ATOM 1343 N N . GLU A 1 171 ? 21.799 -10.169 -4.837 1.00 81.69 171 GLU A N 1
ATOM 1344 C CA . GLU A 1 171 ? 21.447 -9.301 -3.702 1.00 81.69 171 GLU A CA 1
ATOM 1345 C C . GLU A 1 171 ? 22.496 -8.229 -3.362 1.00 81.69 171 GLU A C 1
ATOM 1347 O O . GLU A 1 171 ? 22.198 -7.277 -2.642 1.00 81.69 171 GLU A O 1
ATOM 1352 N N . ARG A 1 172 ? 23.721 -8.362 -3.886 1.00 82.69 172 ARG A N 1
ATOM 1353 C CA . ARG A 1 172 ? 24.798 -7.370 -3.766 1.00 82.69 172 ARG A CA 1
ATOM 1354 C C . ARG A 1 172 ? 24.870 -6.462 -4.995 1.00 82.69 172 ARG A C 1
ATOM 1356 O O . ARG A 1 172 ? 25.869 -5.770 -5.178 1.00 82.69 172 ARG A O 1
ATOM 1363 N N . TYR A 1 173 ? 23.831 -6.475 -5.835 1.00 78.19 173 TYR A N 1
ATOM 1364 C CA . TYR A 1 173 ? 23.727 -5.729 -7.092 1.00 78.19 173 TYR A CA 1
ATOM 1365 C C . TYR A 1 173 ? 24.815 -6.074 -8.112 1.00 78.19 173 TYR A C 1
ATOM 1367 O O . TYR A 1 173 ? 25.063 -5.316 -9.051 1.00 78.19 173 TYR A O 1
ATOM 1375 N N . GLN A 1 174 ? 25.472 -7.225 -7.971 1.00 81.50 174 GLN A N 1
ATOM 1376 C CA . GLN A 1 174 ? 26.493 -7.619 -8.924 1.00 81.50 174 GLN A CA 1
ATOM 1377 C C . GLN A 1 174 ? 25.837 -8.266 -10.142 1.00 81.50 174 GLN A C 1
ATOM 1379 O O . GLN A 1 174 ? 25.115 -9.254 -10.021 1.00 81.50 174 GLN A O 1
ATOM 1384 N N . ALA A 1 175 ? 26.143 -7.738 -11.323 1.00 83.75 175 ALA A N 1
ATOM 1385 C CA . ALA A 1 175 ? 25.661 -8.233 -12.606 1.00 83.75 175 ALA A CA 1
ATOM 1386 C C . ALA A 1 175 ? 26.186 -9.637 -12.951 1.00 83.75 175 ALA A C 1
ATOM 1388 O O . ALA A 1 175 ? 27.335 -9.977 -12.662 1.00 83.75 175 ALA A O 1
ATOM 1389 N N . GLY A 1 176 ? 25.372 -10.450 -13.629 1.00 82.12 17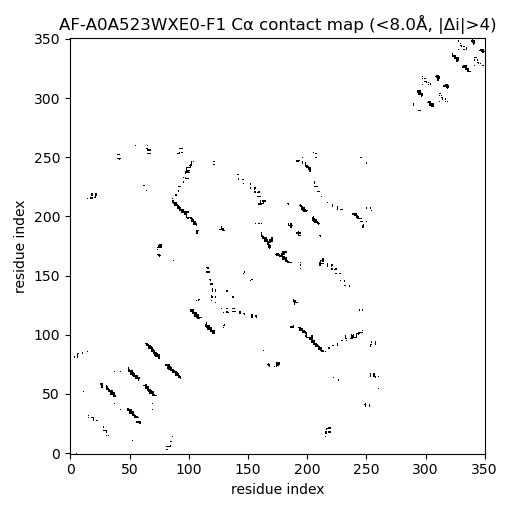6 GLY A N 1
ATOM 1390 C CA . GLY A 1 176 ? 25.810 -11.737 -14.167 1.00 82.12 176 GLY A CA 1
ATOM 1391 C C . GLY A 1 176 ? 24.694 -12.561 -14.802 1.00 82.12 176 GLY A C 1
ATOM 1392 O O . GLY A 1 176 ? 23.579 -12.613 -14.296 1.00 82.12 176 GLY A O 1
ATOM 1393 N N . ARG A 1 177 ? 25.023 -13.285 -15.882 1.00 82.94 177 ARG A N 1
ATOM 1394 C CA . ARG A 1 177 ? 24.055 -14.029 -16.714 1.00 82.94 177 ARG A CA 1
ATOM 1395 C C . ARG A 1 177 ? 23.185 -15.030 -15.949 1.00 82.94 177 ARG A C 1
ATOM 1397 O O . ARG A 1 177 ? 22.029 -15.209 -16.310 1.00 82.94 177 ARG A O 1
ATOM 1404 N N . ASN A 1 178 ? 23.746 -15.668 -14.925 1.00 86.00 178 ASN A N 1
ATOM 1405 C CA . ASN A 1 178 ? 23.073 -16.703 -14.135 1.00 86.00 178 ASN A CA 1
ATOM 1406 C C . ASN A 1 178 ? 22.670 -16.204 -12.740 1.00 86.00 178 ASN A C 1
ATOM 1408 O O . ASN A 1 178 ? 22.259 -17.002 -11.902 1.00 86.00 178 ASN A O 1
ATOM 1412 N N . LYS A 1 179 ? 22.836 -14.906 -12.460 1.00 88.56 179 LYS A N 1
ATOM 1413 C CA . LYS A 1 179 ? 22.515 -14.344 -11.151 1.00 88.56 179 LYS A CA 1
ATOM 1414 C C . LYS A 1 179 ? 21.022 -14.079 -11.044 1.00 88.56 179 LYS A C 1
ATOM 1416 O O . LYS A 1 179 ? 20.385 -13.642 -12.005 1.00 88.56 179 LYS A O 1
ATOM 1421 N N . ILE A 1 180 ? 20.475 -14.385 -9.877 1.00 89.94 180 ILE A N 1
ATOM 1422 C CA . ILE A 1 180 ? 19.066 -14.208 -9.554 1.00 89.94 180 ILE A CA 1
ATOM 1423 C C . ILE A 1 180 ? 18.999 -13.637 -8.143 1.00 89.94 180 ILE A C 1
ATOM 1425 O O . ILE A 1 180 ? 19.658 -14.145 -7.237 1.00 89.94 180 ILE A O 1
ATOM 1429 N N . TRP A 1 181 ? 18.171 -12.617 -7.955 1.00 90.19 181 TRP A N 1
ATOM 1430 C CA . TRP A 1 181 ? 17.877 -12.045 -6.651 1.00 90.19 181 TRP A CA 1
ATOM 1431 C C . TRP A 1 181 ? 16.382 -12.142 -6.364 1.00 90.19 181 TRP A C 1
ATOM 1433 O O . TRP A 1 181 ? 15.563 -11.675 -7.155 1.00 90.19 181 TRP A O 1
ATOM 1443 N N . SER A 1 182 ? 16.021 -12.743 -5.227 1.00 92.25 182 SER A N 1
ATOM 1444 C CA . SER A 1 182 ? 14.640 -12.742 -4.740 1.00 92.25 182 SER A CA 1
ATOM 1445 C C . SER A 1 182 ? 14.466 -11.670 -3.672 1.00 92.25 182 SER A C 1
ATOM 1447 O O . SER A 1 182 ? 14.902 -11.839 -2.533 1.00 92.25 182 SER A O 1
ATOM 1449 N N . TYR A 1 183 ? 13.842 -10.555 -4.043 1.00 89.81 183 TYR A N 1
ATOM 1450 C CA . TYR A 1 183 ? 13.582 -9.449 -3.134 1.00 89.81 183 TYR A CA 1
ATOM 1451 C C . TYR A 1 183 ? 12.237 -9.638 -2.431 1.00 89.81 183 TYR A C 1
ATOM 1453 O O . TYR A 1 183 ? 11.193 -9.721 -3.083 1.00 89.81 183 TYR A O 1
ATOM 1461 N N . LYS A 1 184 ? 12.261 -9.705 -1.096 1.00 90.19 184 LYS A N 1
ATOM 1462 C CA . LYS A 1 184 ? 11.102 -9.999 -0.245 1.00 90.19 184 LYS A CA 1
ATOM 1463 C C . LYS A 1 184 ? 10.821 -8.863 0.731 1.00 90.19 184 LYS A C 1
ATOM 1465 O O . LYS A 1 184 ? 11.721 -8.201 1.237 1.00 90.19 184 LYS A O 1
ATOM 1470 N N . LEU A 1 185 ? 9.539 -8.662 1.030 1.00 87.50 185 LEU A N 1
ATOM 1471 C CA . LEU A 1 185 ? 9.091 -7.717 2.053 1.00 87.50 185 LEU A CA 1
ATOM 1472 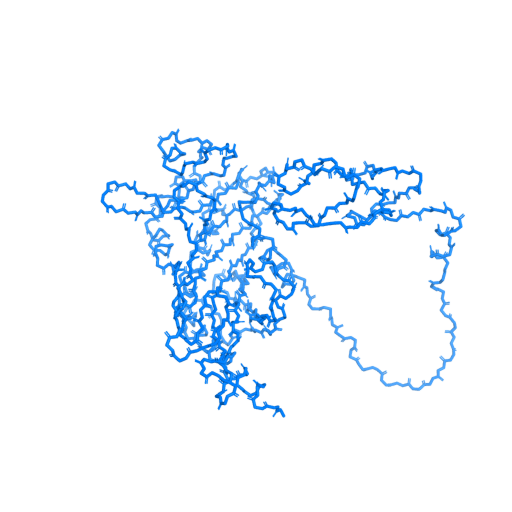C C . LEU A 1 185 ? 9.391 -8.220 3.479 1.00 87.50 185 LEU A C 1
ATOM 1474 O O . LEU A 1 185 ? 9.540 -7.390 4.373 1.00 87.50 185 LEU A O 1
ATOM 1478 N N . ASP A 1 186 ? 9.498 -9.542 3.671 1.00 85.88 186 ASP A N 1
ATOM 1479 C CA . ASP A 1 186 ? 9.735 -10.250 4.945 1.00 85.88 186 ASP A CA 1
ATOM 1480 C C . ASP A 1 186 ? 8.743 -9.891 6.069 1.00 85.88 186 ASP A C 1
ATOM 1482 O O . ASP A 1 186 ? 9.114 -9.577 7.199 1.00 85.88 186 ASP A O 1
ATOM 1486 N N . ASP A 1 187 ? 7.446 -9.934 5.741 1.00 85.62 187 ASP A N 1
ATOM 1487 C CA . ASP A 1 187 ? 6.309 -9.760 6.663 1.00 85.62 187 ASP A CA 1
ATOM 1488 C C . ASP A 1 187 ? 6.130 -10.991 7.576 1.00 85.62 187 ASP A C 1
ATOM 1490 O O . ASP A 1 187 ? 5.265 -11.838 7.342 1.00 85.62 187 ASP A O 1
ATOM 1494 N N . TRP A 1 188 ? 7.001 -11.135 8.575 1.00 85.38 188 TRP A N 1
ATOM 1495 C CA . TRP A 1 188 ? 6.967 -12.235 9.551 1.00 85.38 188 TRP A CA 1
ATOM 1496 C C . TRP A 1 188 ? 6.194 -11.850 10.808 1.00 85.38 188 TRP A C 1
ATOM 1498 O O . TRP A 1 188 ? 6.064 -10.674 11.116 1.00 85.38 188 TRP A O 1
ATOM 1508 N N . ASP A 1 189 ? 5.680 -12.830 11.547 1.00 86.88 189 ASP A N 1
ATOM 1509 C CA . ASP A 1 189 ? 4.809 -12.607 12.713 1.00 86.88 189 ASP A CA 1
ATOM 1510 C C . ASP A 1 189 ? 5.427 -11.692 13.792 1.00 86.88 189 ASP A C 1
ATOM 1512 O O . ASP A 1 189 ? 4.713 -10.933 14.442 1.00 86.88 189 ASP A O 1
ATOM 1516 N N . ASP A 1 190 ? 6.751 -11.714 13.921 1.00 88.75 190 ASP A N 1
ATOM 1517 C CA . ASP A 1 190 ? 7.553 -11.127 14.998 1.00 88.75 190 ASP A CA 1
ATOM 1518 C C . ASP A 1 190 ? 8.186 -9.764 14.660 1.00 88.75 190 ASP A C 1
ATOM 1520 O O . ASP A 1 190 ? 9.038 -9.253 15.387 1.00 88.75 190 ASP A O 1
ATOM 1524 N N . ASN A 1 191 ? 7.786 -9.140 13.549 1.00 90.69 191 ASN A N 1
ATOM 1525 C CA . ASN A 1 191 ? 8.329 -7.849 13.132 1.00 90.69 191 ASN A CA 1
ATOM 1526 C C . ASN A 1 191 ? 7.250 -6.866 12.649 1.00 90.69 191 ASN A C 1
ATOM 1528 O O . ASN A 1 191 ? 6.114 -7.229 12.347 1.00 90.69 191 ASN A O 1
ATOM 1532 N N . TYR A 1 192 ? 7.623 -5.596 12.487 1.00 91.62 192 TYR A N 1
ATOM 1533 C CA . TYR A 1 192 ? 6.723 -4.555 11.971 1.00 91.62 192 TYR A CA 1
ATOM 1534 C C . TYR A 1 192 ? 6.756 -4.404 10.442 1.00 91.62 192 TYR A C 1
ATOM 1536 O O . TYR A 1 192 ? 6.162 -3.471 9.896 1.00 91.62 192 TYR A O 1
ATOM 1544 N N . ARG A 1 193 ? 7.434 -5.301 9.708 1.00 92.69 193 ARG A N 1
ATOM 1545 C CA . ARG A 1 193 ? 7.399 -5.280 8.239 1.00 92.69 193 ARG A CA 1
ATOM 1546 C C . ARG A 1 193 ? 5.981 -5.591 7.788 1.00 92.69 193 ARG A C 1
ATOM 1548 O O . ARG A 1 193 ? 5.409 -6.604 8.148 1.00 92.69 193 ARG A O 1
ATOM 1555 N N . THR A 1 194 ? 5.410 -4.686 7.017 1.00 95.44 194 THR A N 1
ATOM 1556 C CA . THR A 1 194 ? 4.006 -4.699 6.617 1.00 95.44 194 THR A CA 1
ATOM 1557 C C . THR A 1 194 ? 3.828 -4.178 5.187 1.00 95.44 194 THR A C 1
ATOM 1559 O O . THR A 1 194 ? 4.610 -3.316 4.753 1.00 95.44 194 THR A O 1
ATOM 1562 N N . PRO A 1 195 ? 2.820 -4.681 4.449 1.00 96.25 195 PRO A N 1
ATOM 1563 C CA . PRO A 1 195 ? 2.368 -4.112 3.185 1.00 96.25 195 PRO A CA 1
ATOM 1564 C C . PRO A 1 195 ? 1.415 -2.916 3.345 1.00 96.25 195 PRO A C 1
ATOM 1566 O O . PRO A 1 195 ? 1.074 -2.309 2.336 1.00 96.25 195 PRO A O 1
ATOM 1569 N N . CYS A 1 196 ? 0.938 -2.571 4.548 1.00 98.38 196 CYS A N 1
ATOM 1570 C CA . CYS A 1 196 ? -0.006 -1.463 4.732 1.00 98.38 196 CYS A CA 1
ATOM 1571 C C . CYS A 1 196 ? 0.114 -0.812 6.108 1.00 98.38 196 CYS A C 1
ATOM 1573 O O . CYS A 1 196 ? 0.194 -1.502 7.119 1.00 98.38 196 CYS A O 1
ATOM 1575 N N . GLN A 1 197 ? 0.070 0.517 6.133 1.00 98.38 197 GLN A N 1
ATOM 1576 C CA . GLN A 1 197 ? 0.083 1.338 7.338 1.00 98.38 197 GLN A CA 1
ATOM 1577 C C . GLN A 1 197 ? -1.062 2.353 7.272 1.00 98.38 197 GLN A C 1
ATOM 1579 O O . GLN A 1 197 ? -1.280 2.979 6.235 1.00 98.38 197 GLN A O 1
ATOM 1584 N N . ILE A 1 198 ? -1.780 2.513 8.378 1.00 98.75 198 ILE A N 1
ATOM 1585 C CA . ILE A 1 198 ? -2.813 3.527 8.576 1.00 98.75 198 ILE A CA 1
ATOM 1586 C C . ILE A 1 198 ? -2.399 4.326 9.808 1.00 98.75 198 ILE A C 1
ATOM 1588 O O . ILE A 1 198 ? -2.247 3.749 10.882 1.00 98.75 198 ILE A O 1
ATOM 1592 N N . ILE A 1 199 ? -2.138 5.619 9.655 1.00 98.62 199 ILE A N 1
ATOM 1593 C CA . ILE A 1 199 ? -1.418 6.400 10.667 1.00 98.62 199 ILE A CA 1
ATOM 1594 C C . ILE A 1 1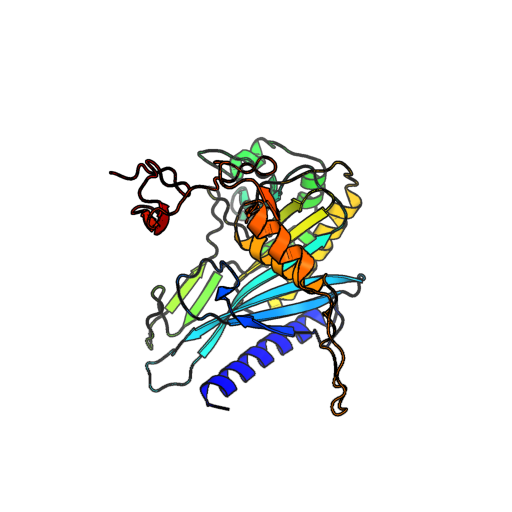99 ? -2.171 7.705 10.921 1.00 98.62 199 ILE A C 1
ATOM 1596 O O . ILE A 1 199 ? -2.316 8.492 9.982 1.00 98.62 199 ILE A O 1
ATOM 1600 N N . PRO A 1 200 ? -2.639 7.969 12.151 1.00 98.31 200 PRO A N 1
ATOM 1601 C CA . PRO A 1 200 ? -3.209 9.263 12.486 1.00 98.31 200 PRO A CA 1
ATOM 1602 C C . PRO A 1 200 ? -2.116 10.340 12.550 1.00 98.31 200 PRO A C 1
ATOM 1604 O O . PRO A 1 200 ? -1.059 10.151 13.153 1.00 98.31 200 PRO A O 1
ATOM 1607 N N . LEU A 1 201 ? -2.379 11.467 11.889 1.00 97.69 201 LEU A N 1
ATOM 1608 C CA . LEU A 1 201 ? -1.494 12.615 11.685 1.00 97.69 201 LEU A CA 1
ATOM 1609 C C . LEU A 1 201 ? -2.194 13.902 12.158 1.00 97.69 201 LEU A C 1
ATOM 1611 O O . LEU A 1 201 ? -2.457 14.817 11.375 1.00 97.69 201 LEU A O 1
ATOM 1615 N N . GLY A 1 202 ? -2.562 13.951 13.437 1.00 97.00 202 GLY A N 1
ATOM 1616 C CA . GLY A 1 202 ? -3.326 15.046 14.033 1.00 97.00 202 GLY A CA 1
ATOM 1617 C C . GLY A 1 202 ? -4.823 14.890 13.772 1.00 97.00 202 GLY A C 1
ATOM 1618 O O . GLY A 1 202 ? -5.472 14.036 14.370 1.00 97.00 202 GLY A O 1
ATOM 1619 N N . ASN A 1 203 ? -5.379 15.730 12.897 1.00 97.12 203 ASN A N 1
ATOM 1620 C CA . ASN A 1 203 ? -6.785 15.687 12.467 1.00 97.12 203 ASN A CA 1
ATOM 1621 C C . ASN A 1 203 ? -7.010 14.872 11.181 1.00 97.12 203 ASN A C 1
ATOM 1623 O O . ASN A 1 203 ? -8.137 14.781 10.699 1.00 97.12 203 ASN A O 1
ATOM 1627 N N . ARG A 1 204 ? -5.949 14.301 10.610 1.00 97.69 204 ARG A N 1
ATOM 1628 C CA . ARG A 1 204 ? -5.984 13.534 9.361 1.00 97.69 204 ARG A CA 1
ATOM 1629 C C . ARG A 1 204 ? -5.433 12.134 9.576 1.00 97.69 204 ARG A C 1
ATOM 1631 O O . ARG A 1 204 ? -4.796 11.869 10.592 1.00 97.69 204 ARG A O 1
ATOM 1638 N N . THR A 1 205 ? -5.627 11.255 8.603 1.00 98.62 205 THR A N 1
ATOM 1639 C CA . THR A 1 205 ? -5.072 9.897 8.620 1.00 98.62 205 THR A CA 1
ATOM 1640 C C . THR A 1 205 ? -4.390 9.590 7.298 1.00 98.62 205 THR A C 1
ATOM 1642 O O . THR A 1 205 ? -5.001 9.710 6.238 1.00 98.62 205 THR A O 1
ATOM 1645 N N . LEU A 1 206 ? -3.129 9.162 7.354 1.00 98.75 206 LEU A N 1
ATOM 1646 C CA . LEU A 1 206 ? -2.459 8.523 6.227 1.00 98.75 206 LEU A CA 1
ATOM 1647 C C . LEU A 1 206 ? -2.991 7.101 6.071 1.00 98.75 206 LEU A C 1
ATOM 1649 O O . LEU A 1 206 ? -3.023 6.348 7.039 1.00 98.75 206 LEU A O 1
ATOM 1653 N N . ILE A 1 207 ? -3.307 6.706 4.844 1.00 98.81 207 ILE A N 1
ATOM 1654 C CA . ILE A 1 207 ? -3.516 5.312 4.457 1.00 98.81 207 ILE A CA 1
ATOM 1655 C C . ILE A 1 207 ? -2.510 5.012 3.356 1.00 98.81 207 ILE A C 1
ATOM 1657 O O . ILE A 1 207 ? -2.567 5.624 2.289 1.00 98.81 207 ILE A O 1
ATOM 1661 N N . ALA A 1 208 ? -1.590 4.084 3.604 1.00 98.62 208 ALA A N 1
ATOM 1662 C CA . ALA A 1 208 ? -0.505 3.793 2.683 1.00 98.62 208 ALA A CA 1
ATOM 1663 C C . ALA A 1 208 ? -0.264 2.291 2.529 1.00 98.62 208 ALA A C 1
ATOM 1665 O O . ALA A 1 208 ? -0.314 1.535 3.497 1.00 98.62 208 ALA A O 1
ATOM 1666 N N . THR A 1 209 ? 0.047 1.858 1.310 1.00 98.44 209 THR A N 1
ATOM 1667 C CA . THR A 1 209 ? 0.394 0.471 0.982 1.00 98.44 209 THR A CA 1
ATOM 1668 C C . THR A 1 209 ? 1.756 0.386 0.301 1.00 98.44 209 THR A C 1
ATOM 1670 O O . THR A 1 209 ? 2.204 1.334 -0.343 1.00 98.44 209 THR A O 1
ATOM 1673 N N . ARG A 1 210 ? 2.404 -0.771 0.434 1.00 96.31 210 ARG A N 1
ATOM 1674 C CA . ARG A 1 210 ? 3.667 -1.145 -0.202 1.00 96.31 210 ARG A CA 1
ATOM 1675 C C . ARG A 1 210 ? 3.525 -2.536 -0.806 1.00 96.31 210 ARG A C 1
ATOM 1677 O O . ARG A 1 210 ? 3.097 -3.461 -0.118 1.00 96.31 210 ARG A O 1
ATOM 1684 N N . HIS A 1 211 ? 3.935 -2.704 -2.056 1.00 95.56 211 HIS A N 1
ATOM 1685 C CA . HIS A 1 211 ? 3.955 -4.007 -2.718 1.00 95.56 211 HIS A CA 1
ATOM 1686 C C . HIS A 1 211 ? 5.109 -4.124 -3.714 1.00 95.56 211 HIS A C 1
ATOM 1688 O O . HIS A 1 211 ? 5.618 -3.124 -4.215 1.00 95.56 211 HIS A O 1
ATOM 1694 N N . MET A 1 212 ? 5.527 -5.355 -4.000 1.00 94.69 212 MET A N 1
ATOM 1695 C CA . MET A 1 212 ? 6.547 -5.632 -5.010 1.00 94.69 212 MET A CA 1
ATOM 1696 C C . MET A 1 212 ? 5.945 -5.551 -6.414 1.00 94.69 212 MET A C 1
ATOM 1698 O O . MET A 1 212 ? 4.819 -5.996 -6.648 1.00 94.69 212 MET A O 1
ATOM 1702 N N . VAL A 1 213 ? 6.696 -5.006 -7.370 1.00 93.81 213 VAL A N 1
ATOM 1703 C CA . VAL A 1 213 ? 6.229 -4.813 -8.755 1.00 93.81 213 VAL A CA 1
ATOM 1704 C C . VAL A 1 213 ? 6.575 -6.037 -9.604 1.00 93.81 213 VAL A C 1
ATOM 1706 O O . VAL A 1 213 ? 7.277 -5.958 -10.608 1.00 93.81 213 VAL A O 1
ATOM 1709 N N . GLU A 1 214 ? 6.106 -7.211 -9.184 1.00 89.75 214 GLU A N 1
ATOM 1710 C CA . GLU A 1 214 ? 6.200 -8.441 -9.989 1.00 89.75 214 GLU A CA 1
ATOM 1711 C C . GLU A 1 214 ? 5.368 -8.306 -11.275 1.00 89.75 214 GLU A C 1
ATOM 1713 O O . GLU A 1 214 ? 5.831 -8.619 -12.368 1.00 89.75 214 GLU A O 1
ATOM 1718 N N . ASN A 1 215 ? 4.187 -7.697 -11.155 1.00 89.12 215 ASN A N 1
ATOM 1719 C CA . ASN A 1 215 ? 3.328 -7.318 -12.266 1.00 89.12 215 ASN A CA 1
ATOM 1720 C C . ASN A 1 215 ? 2.772 -5.905 -12.014 1.00 89.12 215 ASN A C 1
ATOM 1722 O O . ASN A 1 215 ? 2.024 -5.728 -11.046 1.00 89.12 215 ASN A O 1
ATOM 1726 N N . PRO A 1 216 ? 3.059 -4.909 -12.878 1.00 87.19 216 PRO A N 1
ATOM 1727 C CA . PRO A 1 216 ? 2.592 -3.533 -12.693 1.00 87.19 216 PRO A CA 1
ATOM 1728 C C . PRO A 1 216 ? 1.072 -3.402 -12.519 1.00 87.19 216 PRO A C 1
ATOM 1730 O O . PRO A 1 216 ? 0.599 -2.516 -11.819 1.00 87.19 216 PRO A O 1
ATOM 1733 N N . ARG A 1 217 ? 0.271 -4.326 -13.066 1.00 89.62 217 ARG A N 1
ATOM 1734 C CA . ARG A 1 217 ? -1.195 -4.295 -12.917 1.00 89.62 217 ARG A CA 1
ATOM 1735 C C . ARG A 1 217 ? -1.678 -4.571 -11.491 1.00 89.62 217 ARG A C 1
ATOM 1737 O O . ARG A 1 217 ? -2.857 -4.384 -11.199 1.00 89.62 217 ARG A O 1
ATOM 1744 N N . ARG A 1 218 ? -0.799 -5.023 -10.589 1.00 91.94 218 ARG A N 1
ATOM 1745 C CA . ARG A 1 218 ? -1.135 -5.256 -9.175 1.00 91.94 218 ARG A CA 1
ATOM 1746 C C . ARG A 1 218 ? -1.405 -3.963 -8.408 1.00 91.94 218 ARG A C 1
ATOM 1748 O O . ARG A 1 218 ? -2.077 -4.042 -7.379 1.00 91.94 218 ARG A O 1
ATOM 1755 N N . ILE A 1 219 ? -1.026 -2.802 -8.953 1.00 96.62 219 ILE A N 1
ATOM 1756 C CA . ILE A 1 219 ? -1.386 -1.494 -8.394 1.00 96.62 219 ILE A CA 1
ATOM 1757 C C . ILE A 1 219 ? -2.900 -1.328 -8.202 1.00 96.62 219 ILE A C 1
ATOM 1759 O O . ILE A 1 219 ? -3.332 -0.724 -7.225 1.00 96.62 219 ILE A O 1
ATOM 1763 N N . GLU A 1 220 ? -3.726 -1.938 -9.061 1.00 97.44 220 GLU A N 1
ATOM 1764 C CA . GLU A 1 220 ? -5.187 -1.907 -8.928 1.00 97.44 220 GLU A CA 1
ATOM 1765 C C . GLU A 1 220 ? -5.651 -2.434 -7.560 1.00 97.44 220 GLU A C 1
ATOM 1767 O O . GLU A 1 220 ? -6.584 -1.894 -6.968 1.00 97.44 220 GLU A O 1
ATOM 1772 N N . GLN A 1 221 ? -4.987 -3.468 -7.028 1.00 97.94 221 GLN A N 1
ATOM 1773 C CA . GLN A 1 221 ? -5.324 -4.040 -5.722 1.00 97.94 221 GLN A CA 1
ATOM 1774 C C . GLN A 1 221 ? -4.979 -3.072 -4.589 1.00 97.94 221 GLN A C 1
ATOM 1776 O O . GLN A 1 221 ? -5.773 -2.912 -3.665 1.00 97.94 221 GLN A O 1
ATOM 1781 N N . ALA A 1 222 ? -3.827 -2.401 -4.688 1.00 98.06 222 ALA A N 1
ATOM 1782 C CA . ALA A 1 222 ? -3.367 -1.412 -3.717 1.00 98.06 222 ALA A CA 1
ATOM 1783 C C . ALA A 1 222 ? -4.308 -0.203 -3.672 1.00 98.06 222 ALA A C 1
ATOM 1785 O O . ALA A 1 222 ? -4.798 0.170 -2.610 1.00 98.06 222 ALA A O 1
ATOM 1786 N N . VAL A 1 223 ? -4.635 0.348 -4.839 1.00 98.12 223 VAL A N 1
ATOM 1787 C CA . VAL A 1 223 ? -5.523 1.506 -4.995 1.00 98.12 223 VAL A CA 1
ATOM 1788 C C . VAL A 1 223 ? -6.937 1.199 -4.493 1.00 98.12 223 VAL A C 1
ATOM 1790 O O . VAL A 1 223 ? -7.512 1.979 -3.734 1.00 98.12 223 VAL A O 1
ATOM 1793 N N . LYS A 1 224 ? -7.483 0.022 -4.831 1.00 98.44 224 LYS A N 1
ATOM 1794 C CA . LYS A 1 224 ? -8.777 -0.432 -4.300 1.00 98.44 224 LYS A CA 1
ATOM 1795 C C . LYS A 1 224 ? -8.750 -0.623 -2.784 1.00 98.44 224 LYS A C 1
ATOM 1797 O O . LYS A 1 224 ? -9.718 -0.252 -2.124 1.00 98.44 224 LYS A O 1
ATOM 1802 N N . ALA A 1 225 ? -7.674 -1.197 -2.237 1.00 98.62 225 ALA A N 1
ATOM 1803 C CA . ALA A 1 225 ? -7.540 -1.397 -0.796 1.00 98.62 225 ALA A CA 1
ATOM 1804 C C . ALA A 1 225 ? -7.508 -0.052 -0.067 1.00 98.62 225 ALA A C 1
ATOM 1806 O O . ALA A 1 225 ? -8.271 0.138 0.873 1.00 98.62 225 ALA A O 1
ATOM 1807 N N . ILE A 1 226 ? -6.707 0.900 -0.557 1.00 98.69 226 ILE A N 1
ATOM 1808 C CA . ILE A 1 226 ? -6.636 2.261 -0.018 1.00 98.69 226 ILE A CA 1
ATOM 1809 C C . ILE A 1 226 ? -8.016 2.917 -0.024 1.00 98.69 226 ILE A C 1
ATOM 1811 O O . ILE A 1 226 ? -8.462 3.361 1.028 1.00 98.69 226 ILE A O 1
ATOM 1815 N N . ASN A 1 227 ? -8.716 2.927 -1.164 1.00 98.06 227 ASN A N 1
ATOM 1816 C CA . ASN A 1 227 ? -10.032 3.562 -1.264 1.00 98.06 227 ASN A CA 1
ATOM 1817 C C . ASN A 1 227 ? -11.043 2.947 -0.281 1.00 98.06 227 ASN A C 1
ATOM 1819 O O . ASN A 1 227 ? -11.805 3.669 0.351 1.00 98.06 227 ASN A O 1
ATOM 1823 N N . ARG A 1 228 ? -11.012 1.621 -0.110 1.00 98.38 228 ARG A N 1
ATOM 1824 C CA . ARG A 1 228 ? -11.903 0.905 0.810 1.00 98.38 228 ARG A CA 1
ATOM 1825 C C . ARG A 1 228 ? -11.555 1.151 2.280 1.00 98.38 228 ARG A C 1
ATOM 1827 O O . ARG A 1 228 ? -12.453 1.335 3.091 1.00 98.38 228 ARG A O 1
ATOM 1834 N N . ILE A 1 229 ? -10.268 1.220 2.625 1.00 98.75 229 ILE A N 1
ATOM 1835 C CA . ILE A 1 229 ? -9.823 1.645 3.962 1.00 98.75 229 ILE A CA 1
ATOM 1836 C C . ILE A 1 229 ? -10.251 3.094 4.219 1.00 98.75 229 ILE A C 1
ATOM 1838 O O . ILE A 1 229 ? -10.701 3.403 5.318 1.00 98.75 229 ILE A O 1
ATOM 1842 N N . SER A 1 230 ? -10.162 3.977 3.217 1.00 98.31 230 SER A N 1
ATOM 1843 C CA . SER A 1 230 ? -10.648 5.354 3.339 1.00 98.31 230 SER A CA 1
ATOM 1844 C C . SER A 1 230 ? -12.135 5.394 3.678 1.00 98.31 230 SER A C 1
ATOM 1846 O O . SER A 1 230 ? -12.515 6.161 4.552 1.00 98.31 230 SER A O 1
ATOM 1848 N N . ASP A 1 231 ? -12.966 4.555 3.053 1.00 98.12 231 ASP A N 1
ATOM 1849 C CA . ASP A 1 231 ? -14.393 4.460 3.391 1.00 98.12 231 ASP A CA 1
ATOM 1850 C C . ASP A 1 231 ? -14.603 4.057 4.862 1.00 98.12 231 ASP A C 1
ATOM 1852 O O . ASP A 1 231 ? -15.347 4.724 5.579 1.00 98.12 231 ASP A O 1
ATOM 1856 N N . HIS A 1 232 ? -13.887 3.036 5.349 1.00 98.62 232 HIS A N 1
ATOM 1857 C CA . HIS A 1 232 ? -13.941 2.617 6.760 1.00 98.62 232 HIS A CA 1
ATOM 1858 C C 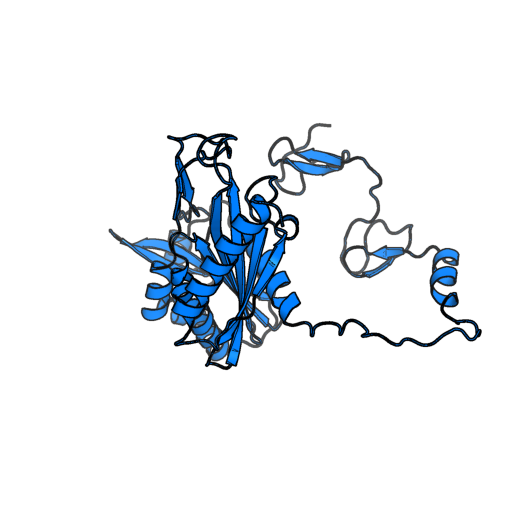. HIS A 1 232 ? -13.519 3.723 7.726 1.00 98.62 232 HIS A C 1
ATOM 1860 O O . HIS A 1 232 ? -14.218 3.997 8.700 1.00 98.62 232 HIS A O 1
ATOM 1866 N N . VAL A 1 233 ? -12.411 4.409 7.437 1.00 98.31 233 VAL A N 1
ATOM 1867 C CA . VAL A 1 233 ? -11.925 5.531 8.252 1.00 98.31 233 VAL A CA 1
ATOM 1868 C C . VAL A 1 233 ? -12.949 6.670 8.279 1.00 98.31 233 VAL A C 1
ATOM 1870 O O . VAL A 1 233 ? -13.247 7.209 9.344 1.00 98.31 233 VAL A O 1
ATOM 1873 N N . MET A 1 234 ? -13.542 7.011 7.131 1.00 96.94 234 MET A N 1
ATOM 1874 C CA . MET A 1 234 ? -14.542 8.077 7.047 1.00 96.94 234 MET A CA 1
ATOM 1875 C C . MET A 1 234 ? -15.839 7.734 7.792 1.00 96.94 234 MET A C 1
ATOM 1877 O O . MET A 1 234 ? -16.415 8.643 8.395 1.00 96.94 234 MET A O 1
ATOM 1881 N N . ASN A 1 235 ? -16.252 6.460 7.778 1.00 97.44 235 ASN A N 1
ATOM 1882 C CA . ASN A 1 235 ? -17.461 5.941 8.430 1.00 97.44 235 ASN A CA 1
ATOM 1883 C C . ASN A 1 235 ? -17.288 5.683 9.933 1.00 97.44 235 ASN A C 1
ATOM 1885 O O . ASN A 1 235 ? -18.269 5.675 10.674 1.00 97.44 235 ASN A O 1
ATOM 1889 N N . TYR A 1 236 ? -16.058 5.469 10.403 1.00 97.44 236 TYR A N 1
ATOM 1890 C CA . TYR A 1 236 ? -15.791 5.233 11.821 1.00 97.44 236 TYR A CA 1
ATOM 1891 C C . TYR A 1 236 ? -16.155 6.443 12.696 1.00 97.44 236 TYR A C 1
ATOM 1893 O O . TYR A 1 236 ? -16.612 6.263 13.825 1.00 97.44 236 TYR A O 1
ATOM 1901 N N . GLY A 1 237 ? -16.016 7.660 12.156 1.00 90.69 237 GLY A N 1
ATOM 1902 C CA . GLY A 1 237 ? -16.538 8.887 12.769 1.00 90.69 237 GLY A CA 1
ATOM 1903 C C . GLY A 1 237 ? -15.718 9.436 13.941 1.00 90.69 237 GLY A C 1
ATOM 1904 O O . GLY A 1 237 ? -16.210 10.276 14.690 1.00 90.69 237 GLY A O 1
ATOM 1905 N N . TYR A 1 238 ? -14.473 8.989 14.117 1.00 96.00 238 TYR A N 1
ATOM 1906 C CA . TYR A 1 238 ? -13.586 9.514 15.156 1.00 96.00 238 TYR A CA 1
ATOM 1907 C C . TYR A 1 238 ? -13.157 10.953 14.848 1.00 96.00 238 TYR A C 1
ATOM 1909 O O . TYR A 1 238 ? -12.833 11.284 13.709 1.00 96.00 238 TYR A O 1
ATOM 1917 N N . ASN A 1 239 ? -13.175 11.816 15.864 1.00 94.31 239 ASN A N 1
ATOM 1918 C CA . ASN A 1 239 ? -12.995 13.264 15.718 1.00 94.31 239 ASN A CA 1
ATOM 1919 C C . ASN A 1 239 ? -11.959 13.869 16.679 1.00 94.31 239 ASN A C 1
ATOM 1921 O O . ASN A 1 239 ? -11.695 15.068 16.613 1.00 94.31 239 ASN A O 1
ATOM 1925 N N . LYS A 1 240 ? -11.353 13.067 17.562 1.00 96.56 240 LYS A N 1
ATOM 1926 C CA . LYS A 1 240 ? -10.305 13.549 18.468 1.00 96.56 240 LYS A CA 1
ATOM 1927 C C . LYS A 1 240 ? -8.957 13.582 17.749 1.00 96.56 240 LYS A C 1
ATOM 1929 O O . LYS A 1 240 ? -8.617 12.661 17.005 1.00 96.56 240 LYS A O 1
ATOM 1934 N N . LEU A 1 241 ? -8.174 14.626 18.010 1.00 96.25 241 LEU A N 1
ATOM 1935 C CA . LEU A 1 241 ? -6.799 14.725 17.523 1.00 96.25 241 LEU A CA 1
ATOM 1936 C C . LEU A 1 241 ? -5.968 13.547 18.038 1.00 96.25 241 LEU A C 1
ATOM 1938 O O . LEU A 1 241 ? -6.077 13.155 19.199 1.00 96.25 241 LEU A O 1
ATOM 1942 N N . SER A 1 242 ? -5.149 12.976 17.163 1.00 96.06 242 SER A N 1
ATOM 1943 C CA . SER A 1 242 ? -4.317 11.813 17.480 1.00 96.06 242 SER A CA 1
ATOM 1944 C C . SER A 1 242 ? -3.082 11.789 16.587 1.00 96.06 242 SER A C 1
ATOM 1946 O O . SER A 1 242 ? -3.159 12.066 15.393 1.00 96.06 242 SER A O 1
ATOM 1948 N N . ILE A 1 243 ? -1.924 11.479 17.167 1.00 96.62 243 ILE A N 1
ATOM 1949 C CA . ILE A 1 243 ? -0.671 11.295 16.429 1.00 96.62 243 ILE A CA 1
ATOM 1950 C C . ILE A 1 243 ? -0.188 9.883 16.714 1.00 96.62 243 ILE A C 1
ATOM 1952 O O . ILE A 1 243 ? 0.050 9.510 17.861 1.00 96.62 243 ILE A O 1
ATOM 1956 N N . GLY A 1 244 ? -0.080 9.091 15.658 1.00 93.81 244 GLY A N 1
ATOM 1957 C CA . GLY A 1 244 ? 0.287 7.692 15.747 1.00 93.81 244 GLY A CA 1
ATOM 1958 C C . GLY A 1 244 ? 1.779 7.476 15.550 1.00 93.81 244 GLY A C 1
ATOM 1959 O O . GLY A 1 244 ? 2.441 8.187 14.793 1.00 93.81 244 GLY A O 1
ATOM 1960 N N . ARG A 1 245 ? 2.316 6.439 16.197 1.00 95.00 245 ARG A N 1
ATOM 1961 C CA . ARG A 1 245 ? 3.657 5.928 15.885 1.00 95.00 245 ARG A CA 1
ATOM 1962 C C . ARG A 1 245 ? 3.692 5.393 14.457 1.00 95.00 245 ARG A C 1
ATOM 1964 O O . ARG A 1 245 ? 2.694 4.878 13.962 1.00 95.00 245 ARG A O 1
ATOM 1971 N N . ILE A 1 246 ? 4.843 5.482 13.803 1.00 94.75 246 ILE A N 1
ATOM 1972 C CA . ILE A 1 246 ? 5.024 5.009 12.429 1.00 94.75 246 ILE A CA 1
ATOM 1973 C C . ILE A 1 246 ? 5.714 3.638 12.464 1.00 94.75 246 ILE A C 1
ATOM 1975 O O . ILE A 1 246 ? 6.909 3.597 12.759 1.00 94.75 246 ILE A O 1
ATOM 1979 N N . PRO A 1 247 ? 5.012 2.523 12.160 1.00 91.62 247 PRO A N 1
ATOM 1980 C CA . PRO A 1 247 ? 5.603 1.183 12.214 1.00 91.62 247 PRO A CA 1
ATOM 1981 C C . PRO A 1 247 ? 6.848 1.015 11.329 1.00 91.62 247 PRO A C 1
ATOM 1983 O O . PRO A 1 247 ? 7.812 0.360 11.716 1.00 91.62 247 PRO A O 1
ATOM 1986 N N . GLN A 1 248 ? 6.840 1.597 10.127 1.00 92.19 248 GLN A N 1
ATOM 1987 C CA . GLN A 1 248 ? 7.959 1.579 9.190 1.00 92.19 248 GLN A CA 1
ATOM 1988 C C . GLN A 1 248 ? 8.133 2.921 8.482 1.00 92.19 248 GLN A C 1
ATOM 1990 O O . GLN A 1 248 ? 7.184 3.487 7.933 1.00 92.19 248 GLN A O 1
ATOM 1995 N N . ARG A 1 249 ? 9.395 3.355 8.390 1.00 91.12 249 ARG A N 1
ATOM 1996 C CA . ARG A 1 249 ? 9.808 4.671 7.876 1.00 91.12 249 ARG A CA 1
ATOM 1997 C C . ARG A 1 249 ? 9.331 5.004 6.462 1.00 91.12 249 ARG A C 1
ATOM 1999 O O . ARG A 1 249 ? 9.122 6.178 6.194 1.00 91.12 249 ARG A O 1
ATOM 2006 N N . TRP A 1 250 ? 9.076 4.016 5.602 1.00 91.69 250 TRP A N 1
ATOM 2007 C CA . TRP A 1 250 ? 8.564 4.274 4.248 1.00 91.69 250 TRP A CA 1
ATOM 2008 C C . TRP A 1 250 ? 7.203 4.992 4.236 1.00 91.69 250 TRP A C 1
ATOM 2010 O O . TRP A 1 250 ? 6.817 5.552 3.219 1.00 91.69 250 TRP A O 1
ATOM 2020 N N . ALA A 1 251 ? 6.453 5.011 5.345 1.00 94.81 251 ALA A N 1
ATOM 2021 C CA . ALA A 1 251 ? 5.261 5.853 5.429 1.00 94.81 251 ALA A CA 1
ATOM 2022 C C . ALA A 1 251 ? 5.591 7.352 5.358 1.00 94.81 251 ALA A C 1
ATOM 2024 O O . ALA A 1 251 ? 4.798 8.093 4.791 1.00 94.81 251 ALA A O 1
ATOM 2025 N N . ASN A 1 252 ? 6.746 7.795 5.872 1.00 93.00 252 ASN A N 1
ATOM 2026 C CA . ASN A 1 252 ? 7.174 9.196 5.772 1.00 93.00 252 ASN A CA 1
ATOM 2027 C C . ASN A 1 252 ? 7.366 9.610 4.316 1.00 93.00 252 ASN A C 1
ATOM 2029 O O . ASN A 1 252 ? 6.866 10.647 3.901 1.00 93.00 252 ASN A O 1
ATOM 2033 N N . ASP A 1 253 ? 8.003 8.746 3.530 1.00 89.56 253 ASP A N 1
ATOM 2034 C CA . ASP A 1 253 ? 8.169 8.935 2.091 1.00 89.56 253 ASP A CA 1
ATOM 2035 C C . ASP A 1 253 ? 6.801 9.124 1.404 1.00 89.56 253 ASP A C 1
ATOM 2037 O O . ASP A 1 253 ? 6.591 10.042 0.613 1.00 89.56 253 ASP A O 1
ATOM 2041 N N . VAL A 1 254 ? 5.807 8.307 1.763 1.00 94.44 254 VAL A N 1
ATOM 2042 C CA . VAL A 1 254 ? 4.448 8.452 1.218 1.00 94.44 254 VAL A CA 1
ATOM 2043 C C . VAL A 1 254 ? 3.764 9.734 1.703 1.00 94.44 254 VAL A C 1
ATOM 2045 O O . VAL A 1 254 ? 3.061 10.368 0.920 1.00 94.44 254 VAL A O 1
ATOM 2048 N N . ILE A 1 255 ? 3.970 10.144 2.958 1.00 94.69 255 ILE A N 1
ATOM 2049 C CA . ILE A 1 255 ? 3.447 11.412 3.489 1.00 94.69 255 ILE A CA 1
ATOM 2050 C C . ILE A 1 255 ? 3.981 12.587 2.670 1.00 94.69 255 ILE A C 1
ATOM 2052 O O . ILE A 1 255 ? 3.188 13.409 2.214 1.00 94.69 255 ILE A O 1
ATOM 2056 N N . GLU A 1 256 ? 5.293 12.653 2.451 1.00 91.94 256 GLU A N 1
ATOM 2057 C CA . GLU A 1 256 ? 5.913 13.740 1.687 1.00 91.94 256 GLU A CA 1
ATOM 2058 C C . GLU A 1 256 ? 5.469 13.737 0.223 1.00 91.94 256 GLU A C 1
ATOM 2060 O O . GLU A 1 256 ? 5.168 14.789 -0.341 1.00 91.94 256 GLU A O 1
ATOM 2065 N N . LEU A 1 257 ? 5.306 12.555 -0.378 1.00 92.12 257 LEU A N 1
ATOM 2066 C CA . LEU A 1 257 ? 4.748 12.431 -1.721 1.00 92.12 257 LEU A CA 1
ATOM 2067 C C . LEU A 1 257 ? 3.317 12.983 -1.808 1.00 92.12 257 LEU A C 1
ATOM 2069 O O . LEU A 1 257 ? 3.003 13.750 -2.716 1.00 92.12 257 LEU A O 1
ATOM 2073 N N . VAL A 1 258 ? 2.439 12.587 -0.881 1.00 94.62 258 VAL A N 1
ATOM 2074 C CA . VAL A 1 258 ? 1.041 13.039 -0.875 1.00 94.62 258 VAL A CA 1
ATOM 2075 C C . VAL A 1 258 ? 0.965 14.545 -0.622 1.00 94.62 258 VAL A C 1
ATOM 2077 O O . VAL A 1 258 ? 0.205 15.226 -1.305 1.00 94.62 258 VAL A O 1
ATOM 2080 N N . LYS A 1 259 ? 1.771 15.078 0.306 1.00 92.12 259 LYS A N 1
ATOM 2081 C CA . LYS A 1 259 ? 1.865 16.524 0.557 1.00 92.12 259 LYS A CA 1
ATOM 2082 C C . LYS A 1 259 ? 2.299 17.283 -0.692 1.00 92.12 259 LYS A C 1
ATOM 2084 O O . LYS A 1 259 ? 1.655 18.264 -1.034 1.00 92.12 259 LYS A O 1
ATOM 2089 N N . HIS A 1 260 ? 3.321 16.800 -1.397 1.00 89.62 260 HIS A N 1
ATOM 2090 C CA . HIS A 1 260 ? 3.798 17.437 -2.621 1.00 89.62 260 HIS A CA 1
ATOM 2091 C C . HIS A 1 260 ? 2.690 17.593 -3.672 1.00 89.62 260 HIS A C 1
ATOM 2093 O O . HIS A 1 260 ? 2.597 18.636 -4.302 1.00 89.62 260 HIS A O 1
ATOM 2099 N N . TYR A 1 261 ? 1.832 16.584 -3.845 1.00 88.81 261 TYR A N 1
ATOM 2100 C CA . TYR A 1 261 ? 0.698 16.668 -4.774 1.00 88.81 261 TYR A CA 1
ATOM 2101 C C . TYR A 1 261 ? -0.508 17.449 -4.232 1.00 88.81 261 TYR A C 1
ATOM 2103 O O . TYR A 1 261 ? -1.413 17.781 -5.000 1.00 88.81 261 TYR A O 1
ATOM 2111 N N . ALA A 1 262 ? -0.566 17.697 -2.923 1.00 84.62 262 ALA A N 1
ATOM 2112 C CA . ALA A 1 262 ? -1.594 18.530 -2.307 1.00 84.62 262 ALA A CA 1
ATOM 2113 C C . ALA A 1 262 ? -1.267 20.025 -2.428 1.00 84.62 262 ALA A C 1
ATOM 2115 O O . ALA A 1 262 ? -2.186 20.844 -2.465 1.00 84.62 262 ALA A O 1
ATOM 2116 N N . THR A 1 263 ? 0.017 20.381 -2.506 1.00 77.50 263 THR A N 1
ATOM 2117 C CA . THR A 1 263 ? 0.451 21.747 -2.796 1.00 77.50 263 THR A CA 1
ATOM 2118 C C . THR A 1 263 ? 0.136 22.067 -4.262 1.00 77.50 263 THR A C 1
ATOM 2120 O O . THR A 1 263 ? 0.539 21.304 -5.144 1.00 77.50 263 THR A O 1
ATOM 2123 N N . PRO A 1 264 ? -0.588 23.159 -4.568 1.00 62.81 264 PRO A N 1
ATOM 2124 C CA . PRO A 1 264 ? -0.718 23.631 -5.941 1.00 62.81 264 PRO A CA 1
ATOM 2125 C C . PRO A 1 264 ? 0.680 23.818 -6.543 1.00 62.81 264 PRO A C 1
ATOM 2127 O O . PRO A 1 264 ? 1.574 24.258 -5.816 1.00 62.81 264 PRO A O 1
ATOM 2130 N N . PRO A 1 265 ? 0.899 23.496 -7.830 1.00 57.00 265 PRO A N 1
ATOM 2131 C CA . PRO A 1 265 ? 2.155 23.850 -8.466 1.00 57.00 265 PRO A CA 1
ATOM 2132 C C . PRO A 1 265 ? 2.338 25.359 -8.311 1.00 57.00 265 PRO A C 1
ATOM 2134 O O . PRO A 1 265 ? 1.463 26.129 -8.714 1.00 57.00 265 PRO A O 1
ATOM 2137 N N . GLU A 1 266 ? 3.444 25.779 -7.696 1.00 48.91 266 GLU A N 1
ATOM 2138 C CA . GLU A 1 266 ? 3.904 27.155 -7.822 1.00 48.91 266 GLU A CA 1
ATOM 2139 C C . GLU A 1 266 ? 4.013 27.401 -9.323 1.00 48.91 266 GLU A C 1
ATOM 2141 O O . GLU A 1 266 ? 4.804 26.747 -10.006 1.00 48.91 266 GLU A O 1
ATOM 2146 N N . THR A 1 267 ? 3.133 28.240 -9.869 1.00 42.41 267 THR A N 1
ATOM 2147 C CA . THR A 1 267 ? 3.223 28.662 -11.264 1.00 42.41 267 THR A CA 1
ATOM 2148 C C . THR A 1 267 ? 4.660 29.122 -11.482 1.00 42.41 267 THR A C 1
ATOM 2150 O O . THR A 1 267 ? 5.071 30.076 -10.813 1.00 42.41 267 THR A O 1
ATOM 2153 N N . PRO A 1 268 ? 5.443 28.478 -12.370 1.00 46.38 268 PRO A N 1
ATOM 2154 C CA . PRO A 1 268 ? 6.691 29.077 -12.792 1.00 46.38 268 PRO A CA 1
ATOM 2155 C C . PRO A 1 268 ? 6.291 30.420 -13.389 1.00 46.38 268 PRO A C 1
ATOM 2157 O O . PRO A 1 268 ? 5.387 30.456 -14.227 1.00 46.38 268 PRO A O 1
ATOM 2160 N N . ALA A 1 269 ? 6.876 31.511 -12.899 1.00 44.69 269 ALA A N 1
ATOM 2161 C CA . ALA A 1 269 ? 6.653 32.835 -13.455 1.00 44.69 269 ALA A CA 1
ATOM 2162 C C . ALA A 1 269 ? 6.987 32.776 -14.951 1.00 44.69 269 ALA A C 1
ATOM 2164 O O . ALA A 1 269 ? 8.154 32.750 -15.334 1.00 44.69 269 ALA A O 1
ATOM 2165 N N . ALA A 1 270 ? 5.954 32.643 -15.780 1.00 42.06 270 ALA A N 1
ATOM 2166 C CA . ALA A 1 270 ? 6.086 32.636 -17.218 1.00 42.06 270 ALA A CA 1
ATOM 2167 C C . ALA A 1 270 ? 6.493 34.046 -17.646 1.00 42.06 270 ALA A C 1
ATOM 2169 O O . ALA A 1 270 ? 5.799 35.012 -17.334 1.00 42.06 270 ALA A O 1
ATOM 2170 N N . ASP A 1 271 ? 7.649 34.121 -18.298 1.00 47.16 271 ASP A N 1
ATOM 2171 C CA . ASP A 1 271 ? 8.058 35.095 -19.304 1.00 47.16 271 ASP A CA 1
ATOM 2172 C C . ASP A 1 271 ? 7.327 36.450 -19.293 1.00 47.16 271 ASP A C 1
ATOM 2174 O O . ASP A 1 271 ? 6.282 36.629 -19.919 1.00 47.16 271 ASP A O 1
ATOM 2178 N N . MET A 1 272 ? 7.960 37.458 -18.686 1.00 41.09 272 MET A N 1
ATOM 2179 C CA . MET A 1 272 ? 7.814 38.842 -19.137 1.00 41.09 272 MET A CA 1
ATOM 2180 C C . MET A 1 272 ? 9.158 39.316 -19.687 1.00 41.09 272 MET A C 1
ATOM 2182 O O . MET A 1 272 ? 10.091 39.621 -18.947 1.00 41.09 272 MET A O 1
ATOM 2186 N N . VAL A 1 273 ? 9.241 39.348 -21.016 1.00 47.28 273 VAL A N 1
ATOM 2187 C CA . VAL A 1 273 ? 10.230 40.124 -21.762 1.00 47.28 273 VAL A CA 1
ATOM 2188 C C . VAL A 1 273 ? 9.803 41.591 -21.712 1.00 47.28 273 VAL A C 1
ATOM 2190 O O . VAL A 1 273 ? 8.777 41.936 -22.291 1.00 47.28 273 VAL A O 1
ATOM 2193 N N . SER A 1 274 ? 10.602 42.446 -21.073 1.00 37.12 274 SER A N 1
ATOM 2194 C CA . SER A 1 274 ? 10.820 43.837 -21.497 1.00 37.12 274 SER A CA 1
ATOM 2195 C C . SER A 1 274 ? 12.021 44.447 -20.763 1.00 37.12 274 SER A C 1
ATOM 2197 O O . SER A 1 274 ? 12.193 44.254 -19.563 1.00 37.12 274 SER A O 1
ATOM 2199 N N . GLU A 1 275 ? 12.839 45.149 -21.541 1.00 36.91 275 GLU A N 1
ATOM 2200 C CA . GLU A 1 275 ? 14.099 45.846 -21.246 1.00 36.91 275 GLU A CA 1
ATOM 2201 C C . GLU A 1 275 ? 14.021 46.967 -20.172 1.00 36.91 275 GLU A C 1
ATOM 2203 O O . GLU A 1 275 ? 12.942 47.239 -19.646 1.00 36.91 275 GLU A O 1
ATOM 2208 N N . PRO A 1 276 ? 15.168 47.555 -19.753 1.00 52.47 276 PRO A N 1
ATOM 2209 C CA . PRO A 1 276 ? 15.453 47.848 -18.355 1.00 52.47 276 PRO A CA 1
ATOM 2210 C C . PRO A 1 276 ? 15.120 49.286 -17.961 1.00 52.47 276 PRO A C 1
ATOM 2212 O O . PRO A 1 276 ? 15.660 50.223 -18.540 1.00 52.47 276 PRO A O 1
ATOM 2215 N N . GLU A 1 277 ? 14.371 49.464 -16.873 1.00 32.59 277 GLU A N 1
ATOM 2216 C CA . GLU A 1 277 ? 14.376 50.733 -16.149 1.00 32.59 277 GLU A CA 1
ATOM 2217 C C . GLU A 1 277 ? 14.527 50.535 -14.640 1.00 32.59 277 GLU A C 1
ATOM 2219 O O . GLU A 1 277 ? 13.844 49.772 -13.959 1.00 32.59 277 GLU A O 1
ATOM 2224 N N . THR A 1 278 ? 15.534 51.248 -14.162 1.00 42.00 278 THR A N 1
ATOM 2225 C CA . THR A 1 278 ? 15.976 51.491 -12.802 1.00 42.00 278 THR A CA 1
ATOM 2226 C C . THR A 1 278 ? 14.847 51.902 -11.865 1.00 42.00 278 THR A C 1
ATOM 2228 O O . THR A 1 278 ? 14.215 52.929 -12.086 1.00 42.00 278 THR A O 1
ATOM 2231 N N . THR A 1 279 ? 14.678 51.193 -10.747 1.00 34.47 279 THR A N 1
ATOM 2232 C CA . THR A 1 279 ? 14.445 51.794 -9.419 1.00 34.47 279 THR A CA 1
ATOM 2233 C C . THR A 1 279 ? 14.528 50.730 -8.319 1.00 34.47 279 THR A C 1
ATOM 2235 O O . THR A 1 279 ? 14.116 49.583 -8.463 1.00 34.47 279 THR A O 1
ATOM 2238 N N . SER A 1 280 ? 15.187 51.109 -7.231 1.00 40.62 280 SER A N 1
ATOM 2239 C CA . SER A 1 280 ? 15.715 50.286 -6.144 1.00 40.62 280 SER A CA 1
ATOM 2240 C C . SER A 1 280 ? 14.658 49.628 -5.243 1.00 40.62 280 SER A C 1
ATOM 2242 O O . SER A 1 280 ? 13.735 50.281 -4.762 1.00 40.62 280 SER A O 1
ATOM 2244 N N . LYS A 1 281 ? 14.878 48.339 -4.949 1.00 39.88 281 LYS A N 1
ATOM 2245 C CA . LYS A 1 281 ? 14.155 47.478 -3.993 1.00 39.88 281 LYS A CA 1
ATOM 2246 C C . LYS A 1 281 ? 14.315 47.941 -2.529 1.00 39.88 281 LYS A C 1
ATOM 2248 O O . LYS A 1 281 ? 15.436 48.268 -2.146 1.00 39.88 281 LYS A O 1
ATOM 2253 N N . PRO A 1 282 ? 13.294 47.779 -1.663 1.00 41.25 282 PRO A N 1
ATOM 2254 C CA . PRO A 1 282 ? 13.463 47.680 -0.216 1.00 41.25 282 PRO A CA 1
ATOM 2255 C C . PRO A 1 282 ? 13.214 46.228 0.233 1.00 41.25 282 PRO A C 1
ATOM 2257 O O . PRO A 1 282 ? 12.092 45.857 0.561 1.00 41.25 282 PRO A O 1
ATOM 2260 N N . TYR A 1 283 ? 14.245 45.376 0.215 1.00 36.66 283 TYR A N 1
ATOM 2261 C CA . TYR A 1 283 ? 14.156 43.993 0.733 1.00 36.66 283 TYR A CA 1
ATOM 2262 C C . TYR A 1 283 ? 15.304 43.608 1.680 1.00 36.66 283 TYR A C 1
ATOM 2264 O O . TYR A 1 283 ? 15.418 42.452 2.075 1.00 36.66 283 TYR A O 1
ATOM 2272 N N . THR A 1 284 ? 16.141 44.566 2.083 1.00 48.44 284 THR A N 1
ATOM 2273 C CA . THR A 1 284 ? 17.348 44.307 2.888 1.00 48.44 284 THR A CA 1
ATOM 2274 C C . THR A 1 284 ? 17.184 44.529 4.393 1.00 48.44 284 THR A C 1
ATOM 2276 O O . THR A 1 284 ? 18.000 44.038 5.158 1.00 48.44 284 THR A O 1
ATOM 2279 N N . GLN A 1 285 ? 16.111 45.160 4.879 1.00 48.59 285 GLN A N 1
ATOM 2280 C CA . GLN A 1 285 ? 16.094 45.580 6.292 1.00 48.59 285 GLN A CA 1
ATOM 2281 C C . GLN A 1 285 ? 15.867 44.455 7.320 1.00 48.59 285 GLN A C 1
ATOM 2283 O O . GLN A 1 285 ? 16.273 44.610 8.466 1.00 48.59 285 GLN A O 1
ATOM 2288 N N . LYS A 1 286 ? 15.258 43.313 6.963 1.00 44.72 286 LYS A N 1
ATOM 2289 C CA . LYS A 1 286 ? 14.872 42.293 7.966 1.00 44.72 286 LYS A CA 1
ATOM 2290 C C . LYS A 1 286 ? 15.941 41.225 8.239 1.00 44.72 286 LYS A C 1
ATOM 2292 O O . LYS A 1 286 ? 15.963 40.660 9.325 1.00 44.72 286 LYS A O 1
ATOM 2297 N N . ALA A 1 287 ? 16.831 40.967 7.282 1.00 48.28 287 ALA A N 1
ATOM 2298 C CA . ALA A 1 287 ? 17.934 40.017 7.452 1.00 48.28 287 ALA A CA 1
ATOM 2299 C C . ALA A 1 287 ? 19.116 40.652 8.208 1.00 48.28 287 ALA A C 1
ATOM 2301 O O . ALA A 1 287 ? 19.681 40.028 9.101 1.00 48.28 287 ALA A O 1
ATOM 2302 N N . GLU A 1 288 ? 19.415 41.924 7.927 1.00 43.44 288 GLU A N 1
ATOM 2303 C CA . GLU A 1 288 ? 20.497 42.674 8.583 1.00 43.44 288 GLU A CA 1
ATOM 2304 C C . GLU A 1 288 ? 20.181 42.983 10.063 1.00 43.44 288 GLU A C 1
ATOM 2306 O O . GLU A 1 288 ? 21.075 42.990 10.907 1.00 43.44 288 GLU A O 1
ATOM 2311 N N . GLN A 1 289 ? 18.901 43.160 10.419 1.00 49.00 289 GLN A N 1
ATOM 2312 C CA . GLN A 1 289 ? 18.477 43.375 11.811 1.00 49.00 289 GLN A CA 1
ATOM 2313 C C . GLN A 1 289 ? 18.566 42.112 12.686 1.00 49.00 289 GLN A C 1
ATOM 2315 O O . GLN A 1 289 ? 18.805 42.226 13.887 1.00 49.00 289 GLN A O 1
ATOM 2320 N N . MET A 1 290 ? 18.421 40.911 12.114 1.00 50.28 290 MET A N 1
ATOM 2321 C CA . MET A 1 290 ? 18.528 39.656 12.876 1.00 50.28 290 MET A CA 1
ATOM 2322 C C . MET A 1 290 ? 19.979 39.306 13.220 1.00 50.28 290 MET A C 1
ATOM 2324 O O . MET A 1 290 ? 20.250 38.807 14.313 1.00 50.28 290 MET A O 1
ATOM 2328 N N . GLU A 1 291 ? 20.919 39.626 12.330 1.00 47.69 291 GLU A N 1
ATOM 2329 C CA . GLU A 1 291 ? 22.349 39.392 12.554 1.00 47.69 291 GLU A CA 1
ATOM 2330 C C . GLU A 1 291 ? 22.919 40.340 13.626 1.00 47.69 291 GLU A C 1
ATOM 2332 O O . GLU A 1 291 ? 23.739 39.930 14.446 1.00 47.69 291 GLU A O 1
ATOM 2337 N N . ALA A 1 292 ? 22.386 41.565 13.726 1.00 47.66 292 ALA A N 1
ATOM 2338 C CA . ALA A 1 292 ? 22.735 42.525 14.778 1.00 47.66 292 ALA A CA 1
ATOM 2339 C C . ALA A 1 292 ? 22.238 42.130 16.189 1.00 47.66 292 ALA A C 1
ATOM 2341 O O . ALA A 1 292 ? 22.788 42.606 17.182 1.00 47.66 292 ALA A O 1
ATOM 2342 N N . MET A 1 293 ? 21.224 41.261 16.298 1.00 52.53 293 MET A N 1
ATOM 2343 C CA . MET A 1 293 ? 20.658 40.788 17.577 1.00 52.53 293 MET A CA 1
ATOM 2344 C C . MET A 1 293 ? 21.092 39.359 17.939 1.00 52.53 293 MET A C 1
ATOM 2346 O O . MET A 1 293 ? 20.671 38.820 18.962 1.00 52.53 293 MET A O 1
ATOM 2350 N N . GLY A 1 294 ? 21.929 38.738 17.103 1.00 55.28 294 GLY A N 1
ATOM 2351 C CA . GLY A 1 294 ? 22.482 37.407 17.324 1.00 55.28 294 GLY A CA 1
ATOM 2352 C C . GLY A 1 294 ? 21.454 36.274 17.328 1.00 55.28 294 GLY A C 1
ATOM 2353 O O . GLY A 1 294 ? 21.792 35.194 17.766 1.00 55.28 294 GLY A O 1
ATOM 2354 N N . LEU A 1 295 ? 20.216 36.449 16.870 1.00 70.12 295 LEU A N 1
ATOM 2355 C CA . LEU A 1 295 ? 19.201 35.384 16.904 1.00 70.12 295 LEU A CA 1
ATOM 2356 C C . LEU A 1 295 ? 19.380 34.397 15.734 1.00 70.12 295 LEU A C 1
ATOM 2358 O O . LEU A 1 295 ? 19.705 34.791 14.617 1.00 70.12 295 LEU A O 1
ATOM 2362 N N . GLN A 1 296 ? 19.134 33.106 15.971 1.00 78.50 296 GLN A N 1
ATOM 2363 C CA . GLN A 1 296 ? 19.164 32.038 14.960 1.00 78.50 296 GLN A CA 1
ATOM 2364 C C . GLN A 1 296 ? 17.817 31.304 14.904 1.00 78.50 296 GLN A C 1
ATOM 2366 O O . GLN A 1 296 ? 17.088 31.250 15.892 1.00 78.50 296 GLN A O 1
ATOM 2371 N N . MET A 1 297 ? 17.473 30.691 13.773 1.00 79.12 297 MET A N 1
ATOM 2372 C CA . MET A 1 297 ? 16.254 29.880 13.675 1.00 79.12 297 MET A CA 1
ATOM 2373 C C . MET A 1 297 ? 16.532 28.420 14.018 1.00 79.12 297 MET A C 1
ATOM 2375 O O . MET A 1 297 ? 17.531 27.840 13.590 1.00 79.12 297 MET A O 1
ATOM 2379 N N . CYS A 1 298 ? 15.603 27.795 14.734 1.00 74.56 298 CYS A N 1
ATOM 2380 C CA . CYS A 1 298 ? 15.633 26.364 14.962 1.00 74.56 298 CYS A CA 1
ATOM 2381 C C . CYS A 1 298 ? 15.520 25.616 13.617 1.00 74.56 298 CYS A C 1
ATOM 2383 O O . CYS A 1 298 ? 14.504 25.762 12.933 1.00 74.56 298 CYS A O 1
ATOM 2385 N N . PRO A 1 299 ? 16.463 24.722 13.266 1.00 73.00 299 PRO A N 1
ATOM 2386 C CA . PRO A 1 299 ? 16.452 24.020 11.979 1.00 73.00 299 PRO A CA 1
ATOM 2387 C C . PRO A 1 299 ? 15.306 23.004 11.842 1.00 73.00 299 PRO A C 1
ATOM 2389 O O . PRO A 1 299 ? 15.036 22.527 10.746 1.00 73.00 299 PRO A O 1
ATOM 2392 N N . VAL A 1 300 ? 14.649 22.646 12.951 1.00 68.00 300 VAL A N 1
ATOM 2393 C CA . VAL A 1 300 ? 13.565 21.651 12.979 1.00 68.00 300 VAL A CA 1
ATOM 2394 C C . VAL A 1 300 ? 12.169 22.275 12.916 1.00 68.00 300 VAL A C 1
ATOM 2396 O O . VAL A 1 300 ? 11.329 21.775 12.176 1.00 68.00 300 VAL A O 1
ATOM 2399 N N . CYS A 1 301 ? 11.893 23.338 13.678 1.00 68.81 301 CYS A N 1
ATOM 2400 C CA . CYS A 1 301 ? 10.555 23.938 13.753 1.00 68.81 301 CYS A CA 1
ATOM 2401 C C . CYS A 1 301 ? 10.475 25.391 13.266 1.00 68.81 301 CYS A C 1
ATOM 2403 O O . CYS A 1 301 ? 9.376 25.925 13.184 1.00 68.81 301 CYS A O 1
ATOM 2405 N N . GLY A 1 302 ? 11.604 26.035 12.946 1.00 75.81 302 GLY A N 1
ATOM 2406 C CA . GLY A 1 302 ? 11.642 27.427 12.484 1.00 75.81 302 GLY A CA 1
ATOM 2407 C C . GLY A 1 302 ? 11.477 28.487 13.579 1.00 75.81 302 GLY A C 1
ATOM 2408 O O . GLY A 1 302 ? 11.525 29.670 13.263 1.00 75.81 302 GLY A O 1
ATOM 2409 N N . ALA A 1 303 ? 11.316 28.092 14.847 1.00 80.19 303 ALA A N 1
ATOM 2410 C CA . ALA A 1 303 ? 11.210 29.027 15.967 1.00 80.19 303 ALA A CA 1
ATOM 2411 C C . ALA A 1 303 ? 12.486 29.866 16.144 1.00 80.19 303 ALA A C 1
ATOM 2413 O O . ALA A 1 303 ? 13.597 29.373 15.922 1.00 80.19 303 ALA A O 1
ATOM 2414 N N . GLU A 1 304 ? 12.332 31.110 16.591 1.00 82.88 304 GLU A N 1
ATOM 2415 C CA . GLU A 1 304 ? 13.452 31.985 16.942 1.00 82.88 304 GLU A CA 1
ATOM 2416 C C . GLU A 1 304 ? 14.170 31.453 18.191 1.00 82.88 304 GLU A C 1
ATOM 2418 O O . GLU A 1 304 ? 13.558 31.098 19.198 1.00 82.88 304 GLU A O 1
ATOM 2423 N N . THR A 1 305 ? 15.495 31.357 18.119 1.00 74.38 305 THR A N 1
ATOM 2424 C CA . THR A 1 305 ? 16.345 30.799 19.174 1.00 74.38 305 THR A CA 1
ATOM 2425 C C . THR A 1 305 ? 17.576 31.675 19.384 1.00 74.38 305 THR A C 1
ATOM 2427 O O . THR A 1 305 ? 18.106 32.263 18.446 1.00 74.38 305 THR A O 1
ATOM 2430 N N . SER A 1 306 ? 18.052 31.776 20.624 1.00 77.69 306 SER A N 1
ATOM 2431 C CA . SER A 1 306 ? 19.300 32.487 20.937 1.00 77.69 306 SER A CA 1
ATOM 2432 C C . SER A 1 306 ? 20.515 31.559 20.713 1.00 77.69 306 SER A C 1
ATOM 2434 O O . SER A 1 306 ? 20.378 30.341 20.867 1.00 77.69 306 SER A O 1
ATOM 2436 N N . PRO A 1 307 ? 21.713 32.080 20.382 1.00 68.94 307 PRO A N 1
ATOM 2437 C CA . PRO A 1 307 ? 22.958 31.308 20.257 1.00 68.94 307 PRO A CA 1
ATOM 2438 C C . PRO A 1 307 ? 23.359 30.589 21.539 1.00 68.94 307 PRO A C 1
ATOM 2440 O O . PRO A 1 307 ? 24.074 29.591 21.503 1.00 68.94 307 PRO A O 1
ATOM 2443 N N . GLU A 1 308 ? 22.905 31.107 22.678 1.00 69.38 308 GLU A N 1
ATOM 2444 C CA . GLU A 1 308 ? 23.202 30.577 24.005 1.00 69.38 308 GLU A CA 1
ATOM 2445 C C . GLU A 1 308 ? 22.286 29.397 24.363 1.00 69.38 308 GLU A C 1
ATOM 2447 O O . GLU A 1 308 ? 22.604 28.600 25.253 1.00 69.38 308 GLU A O 1
ATOM 2452 N N . MET A 1 309 ? 21.152 29.248 23.662 1.00 69.81 309 MET A N 1
ATOM 2453 C CA . MET A 1 309 ? 20.225 28.150 23.902 1.00 69.81 309 MET A CA 1
ATOM 2454 C C . MET A 1 309 ? 20.830 26.833 23.430 1.00 69.81 309 MET A C 1
ATOM 2456 O O . MET A 1 309 ? 21.075 26.609 22.247 1.00 69.81 309 MET A O 1
ATOM 2460 N N . ARG A 1 310 ? 21.007 25.904 24.373 1.00 71.31 310 ARG A N 1
ATOM 2461 C CA . ARG A 1 310 ? 21.451 24.539 24.063 1.00 71.31 310 ARG A CA 1
ATOM 2462 C C . ARG A 1 310 ? 20.364 23.686 23.423 1.00 71.31 310 ARG A C 1
ATOM 2464 O O . ARG A 1 310 ? 20.685 22.737 22.714 1.00 71.31 310 ARG A O 1
ATOM 2471 N N . PHE A 1 311 ? 19.104 24.026 23.674 1.00 76.12 311 PHE A N 1
ATOM 2472 C CA . PHE A 1 311 ? 17.933 23.333 23.158 1.00 76.12 311 PHE A CA 1
ATOM 2473 C C . PHE A 1 311 ? 16.889 24.348 22.693 1.00 76.12 311 PHE A C 1
ATOM 2475 O O . PHE A 1 311 ? 16.745 25.401 23.311 1.00 76.12 311 PHE A O 1
ATOM 2482 N N . CYS A 1 312 ? 16.143 24.034 21.636 1.00 78.81 312 CYS A N 1
ATOM 2483 C CA . CYS A 1 312 ? 15.006 24.848 21.215 1.00 78.81 312 CYS A CA 1
ATOM 2484 C C . CYS A 1 312 ? 13.884 24.785 22.265 1.00 78.81 312 CYS A C 1
ATOM 2486 O O . CYS A 1 312 ? 13.449 23.693 22.628 1.00 78.81 312 CYS A O 1
ATOM 2488 N N . GLY A 1 313 ? 13.387 25.943 22.710 1.00 72.62 313 GLY A N 1
ATOM 2489 C CA . GLY A 1 313 ? 12.294 26.036 23.685 1.00 72.62 313 GLY A CA 1
ATOM 2490 C C . GLY A 1 313 ? 10.939 25.526 23.180 1.00 72.62 313 GLY A C 1
ATOM 2491 O O . GLY A 1 313 ? 10.099 25.165 23.996 1.00 72.62 313 GLY A O 1
ATOM 2492 N N . GLU A 1 314 ? 10.736 25.446 21.859 1.00 79.00 314 GLU A N 1
ATOM 2493 C CA . GLU A 1 314 ? 9.487 24.934 21.280 1.00 79.00 314 GLU A CA 1
ATOM 2494 C C . GLU A 1 314 ? 9.522 23.435 20.967 1.00 79.00 314 GLU A C 1
ATOM 2496 O O . GLU A 1 314 ? 8.588 22.713 21.303 1.00 79.00 314 GLU A O 1
ATOM 2501 N N . CYS A 1 315 ? 10.583 22.945 20.315 1.00 71.00 315 CYS A N 1
ATOM 2502 C CA . CYS A 1 315 ? 10.639 21.552 19.851 1.00 71.00 315 CYS A CA 1
ATOM 2503 C C . CYS A 1 315 ? 11.640 20.663 20.606 1.00 71.00 315 CYS A C 1
ATOM 2505 O O . CYS A 1 315 ? 11.676 19.455 20.377 1.00 71.00 315 CYS A O 1
ATOM 2507 N N . GLY A 1 316 ? 12.467 21.233 21.489 1.00 67.38 316 GLY A N 1
ATOM 2508 C CA . GLY A 1 316 ? 13.429 20.491 22.310 1.00 67.38 316 GLY A CA 1
ATOM 2509 C C . GLY A 1 316 ? 14.692 20.001 21.587 1.00 67.38 316 GLY A C 1
ATOM 2510 O O . GLY A 1 316 ? 15.490 19.288 22.196 1.00 67.38 316 GLY A O 1
ATOM 2511 N N . VAL A 1 317 ? 14.912 20.352 20.311 1.00 72.75 317 VAL A N 1
ATOM 2512 C CA . VAL A 1 317 ? 16.113 19.922 19.563 1.00 72.75 317 VAL A CA 1
ATOM 2513 C C . VAL A 1 317 ? 17.386 20.561 20.124 1.00 72.75 317 VAL A C 1
ATOM 2515 O O . VAL A 1 317 ? 17.379 21.739 20.465 1.00 72.75 317 VAL A O 1
ATOM 2518 N N . ASN A 1 318 ? 18.485 19.803 20.200 1.00 77.06 318 ASN A N 1
ATOM 2519 C CA . ASN A 1 318 ? 19.789 20.309 20.636 1.00 77.06 318 ASN A CA 1
ATOM 2520 C C . ASN A 1 318 ? 20.445 21.163 19.533 1.00 77.06 318 ASN A C 1
ATOM 2522 O O . ASN A 1 318 ? 20.611 20.692 18.410 1.00 77.06 318 ASN A O 1
ATOM 2526 N N . LEU A 1 319 ? 20.826 22.398 19.863 1.00 72.00 319 LEU A N 1
ATOM 2527 C CA . LEU A 1 319 ? 21.358 23.399 18.926 1.00 72.00 319 LEU A CA 1
ATOM 2528 C C . LEU A 1 319 ? 22.897 23.494 18.947 1.00 72.00 319 LEU A C 1
ATOM 2530 O O . LEU A 1 319 ? 23.488 24.225 18.157 1.00 72.00 319 LEU A O 1
ATOM 2534 N N . VAL A 1 320 ? 23.578 22.748 19.827 1.00 65.00 320 VAL A N 1
ATOM 2535 C CA . VAL A 1 320 ? 25.026 22.880 20.066 1.00 65.00 320 VAL A CA 1
ATOM 2536 C C . VAL A 1 320 ? 25.746 21.628 19.597 1.00 65.00 320 VAL A C 1
ATOM 2538 O O . VAL A 1 320 ? 26.001 20.710 20.375 1.00 65.00 320 VAL A O 1
ATOM 2541 N N . SER A 1 321 ? 26.090 21.549 18.310 1.00 52.97 321 SER A N 1
ATOM 2542 C CA . SER A 1 321 ? 26.921 20.449 17.793 1.00 52.97 321 SER A CA 1
ATOM 2543 C C . SER A 1 321 ? 27.719 20.823 16.536 1.00 52.97 321 SER A C 1
ATOM 2545 O O . SER A 1 321 ? 27.454 20.322 15.450 1.00 52.97 321 SER A O 1
ATOM 2547 N N . LYS A 1 322 ? 28.783 21.626 16.691 1.00 45.88 322 LYS A N 1
ATOM 2548 C CA . LYS A 1 322 ? 29.976 21.543 15.820 1.00 45.88 322 LYS A CA 1
ATOM 2549 C C . LYS A 1 322 ? 30.942 20.497 16.394 1.00 45.88 322 LYS A C 1
ATOM 2551 O O . LYS A 1 322 ? 31.962 20.832 16.988 1.00 45.88 322 LYS A O 1
ATOM 2556 N N . GLY A 1 323 ? 30.583 19.220 16.288 1.00 44.66 323 GLY A N 1
ATOM 2557 C CA . GLY A 1 323 ? 31.415 18.090 16.709 1.00 44.66 323 GLY A CA 1
ATOM 2558 C C . GLY A 1 323 ? 31.293 16.971 15.685 1.00 44.66 323 GLY A C 1
ATOM 2559 O O . GLY A 1 323 ? 30.172 16.572 15.369 1.00 44.66 323 GLY A O 1
ATOM 2560 N N . GLY A 1 324 ? 32.434 16.530 15.145 1.00 53.53 324 GLY A N 1
ATOM 2561 C CA . GLY A 1 324 ? 32.533 15.633 13.991 1.00 53.53 324 GLY A CA 1
ATOM 2562 C C . GLY A 1 324 ? 31.619 14.406 14.055 1.00 53.53 324 GLY A C 1
ATOM 2563 O O . GLY A 1 324 ? 31.289 13.895 15.130 1.00 53.53 324 GLY A O 1
ATOM 2564 N N . VAL A 1 325 ? 31.200 13.972 12.870 1.00 60.56 325 VAL A N 1
ATOM 2565 C CA . VAL A 1 325 ? 30.305 12.837 12.654 1.00 60.56 325 VAL A CA 1
ATOM 2566 C C . VAL A 1 325 ? 31.148 11.566 12.530 1.00 60.56 325 VAL A C 1
ATOM 2568 O O . VAL A 1 325 ? 32.087 11.505 11.741 1.00 60.56 325 VAL A O 1
ATOM 2571 N N . SER A 1 326 ? 30.828 10.559 13.331 1.00 70.19 326 SER A N 1
ATOM 2572 C CA . SER A 1 326 ? 31.256 9.169 13.189 1.00 70.19 326 SER A CA 1
ATOM 2573 C C . SER A 1 326 ? 30.071 8.311 12.742 1.00 70.19 326 SER A C 1
ATOM 2575 O O . SER A 1 326 ? 28.945 8.791 12.656 1.00 70.19 326 SER A O 1
ATOM 2577 N N . THR A 1 327 ? 30.294 7.035 12.444 1.00 81.06 327 THR A N 1
ATOM 2578 C CA . THR A 1 327 ? 29.211 6.090 12.151 1.00 81.06 327 THR A CA 1
ATOM 2579 C C . THR A 1 327 ? 29.122 5.033 13.240 1.00 81.06 327 THR A C 1
ATOM 2581 O O . THR A 1 327 ? 30.122 4.542 13.763 1.00 81.06 327 THR A O 1
ATOM 2584 N N . CYS A 1 328 ? 27.894 4.668 13.595 1.00 79.00 328 CYS A N 1
ATOM 2585 C CA . CYS A 1 328 ? 27.631 3.623 14.563 1.00 79.00 328 CYS A CA 1
ATOM 2586 C C . CYS A 1 328 ? 28.134 2.277 14.020 1.00 79.00 328 CYS A C 1
ATOM 2588 O O . CYS A 1 328 ? 27.621 1.812 12.998 1.00 79.00 328 CYS A O 1
ATOM 2590 N N . PRO A 1 329 ? 29.027 1.568 14.732 1.00 77.69 329 PRO A N 1
ATOM 2591 C CA . PRO A 1 329 ? 29.560 0.292 14.260 1.00 77.69 329 PRO A CA 1
ATOM 2592 C C . PRO A 1 329 ? 28.503 -0.822 14.212 1.00 77.69 329 PRO A C 1
ATOM 2594 O O . PRO A 1 329 ? 28.731 -1.856 13.594 1.00 77.69 329 PRO A O 1
ATOM 2597 N N . ARG A 1 330 ? 27.344 -0.638 14.866 1.00 79.38 330 ARG A N 1
ATOM 2598 C CA . ARG A 1 330 ? 26.263 -1.635 14.899 1.00 79.38 330 ARG A CA 1
ATOM 2599 C C . ARG A 1 330 ? 25.202 -1.418 13.825 1.00 79.38 330 ARG A C 1
ATOM 2601 O O . ARG A 1 330 ? 24.703 -2.392 13.275 1.00 79.38 330 ARG A O 1
ATOM 2608 N N . CYS A 1 331 ? 24.800 -0.174 13.577 1.00 78.81 331 CYS A N 1
ATOM 2609 C CA . CYS A 1 331 ? 23.672 0.125 12.687 1.00 78.81 331 CYS A CA 1
ATOM 2610 C C . CYS A 1 331 ? 24.020 1.051 11.519 1.00 78.81 331 CYS A C 1
ATOM 2612 O O . CYS A 1 331 ? 23.138 1.355 10.723 1.00 78.81 331 CYS A O 1
ATOM 2614 N N . GLY A 1 332 ? 25.267 1.522 11.425 1.00 78.31 332 GLY A N 1
ATOM 2615 C CA . GLY A 1 332 ? 25.734 2.407 10.357 1.00 78.31 332 GLY A CA 1
ATOM 2616 C C . GLY A 1 332 ? 25.183 3.833 10.411 1.00 78.31 332 GLY A C 1
ATOM 2617 O O . GLY A 1 332 ? 25.528 4.634 9.551 1.00 78.31 332 GLY A O 1
ATOM 2618 N N . ALA A 1 333 ? 24.344 4.168 11.397 1.00 78.56 333 ALA A N 1
ATOM 2619 C CA . ALA A 1 333 ? 23.796 5.512 11.545 1.00 78.56 333 ALA A CA 1
ATOM 2620 C C . ALA A 1 333 ? 24.901 6.529 11.842 1.00 78.56 333 ALA A C 1
ATOM 2622 O O . ALA A 1 333 ? 25.815 6.230 12.610 1.00 78.56 333 ALA A O 1
ATOM 2623 N N . GLU A 1 334 ? 24.777 7.733 11.292 1.00 79.44 334 GLU A N 1
ATOM 2624 C CA . GLU A 1 334 ? 25.614 8.860 11.686 1.00 79.44 334 GLU A CA 1
ATOM 2625 C C . GLU A 1 334 ? 25.423 9.155 13.181 1.00 79.44 334 GLU A C 1
ATOM 2627 O O . GLU A 1 334 ? 24.307 9.232 13.702 1.00 79.44 334 GLU A O 1
ATOM 2632 N N . THR A 1 335 ? 26.535 9.248 13.896 1.00 71.06 335 THR A N 1
ATOM 2633 C CA . THR A 1 335 ? 26.619 9.479 15.334 1.00 71.06 335 THR A CA 1
ATOM 2634 C C . THR A 1 335 ? 27.590 10.613 15.591 1.00 71.06 335 THR A C 1
ATOM 2636 O O . THR A 1 335 ? 28.642 10.679 14.974 1.00 71.06 335 THR A O 1
ATOM 2639 N N . HIS A 1 336 ? 27.290 11.512 16.521 1.00 71.62 336 HIS A N 1
ATOM 2640 C CA . HIS A 1 336 ? 28.262 12.542 16.885 1.00 71.62 336 HIS A CA 1
ATOM 2641 C C . HIS A 1 336 ? 29.323 11.965 17.825 1.00 71.62 336 HIS A C 1
ATOM 2643 O O . HIS A 1 336 ? 28.990 11.223 18.748 1.00 71.62 336 HIS A O 1
ATOM 2649 N N . LEU A 1 337 ? 30.588 12.361 17.644 1.00 60.69 337 LEU A N 1
ATOM 2650 C CA . LEU A 1 337 ? 31.741 11.861 18.415 1.00 60.69 337 LEU A CA 1
ATOM 2651 C C . LEU A 1 337 ? 31.633 12.045 19.944 1.00 60.69 337 LEU A C 1
ATOM 2653 O O . LEU A 1 337 ? 32.396 11.441 20.686 1.00 60.69 337 LEU A O 1
ATOM 2657 N N . ARG A 1 338 ? 30.692 12.860 20.441 1.00 60.44 338 ARG A N 1
ATOM 2658 C CA . ARG A 1 338 ? 30.440 13.049 21.884 1.00 60.44 338 ARG A CA 1
ATOM 2659 C C . ARG A 1 338 ? 29.261 12.239 22.433 1.00 60.44 338 ARG A C 1
ATOM 2661 O O . ARG A 1 338 ? 28.928 12.372 23.607 1.00 60.44 338 ARG A O 1
ATOM 2668 N N . MET A 1 339 ? 28.607 11.418 21.613 1.00 65.69 339 MET A N 1
ATOM 2669 C CA . MET A 1 339 ? 27.504 10.571 22.061 1.00 65.69 339 MET A CA 1
ATOM 2670 C C . MET A 1 339 ? 28.040 9.289 22.699 1.00 65.69 339 MET A C 1
ATOM 2672 O O . MET A 1 339 ? 28.711 8.499 22.049 1.00 65.69 339 MET A O 1
ATOM 2676 N N . SER A 1 340 ? 27.687 9.032 23.961 1.00 76.12 340 SER A N 1
ATOM 2677 C CA . SER A 1 340 ? 28.006 7.756 24.625 1.00 76.12 340 SER A CA 1
ATOM 2678 C C . SER A 1 340 ? 27.162 6.586 24.104 1.00 76.12 340 SER A C 1
ATOM 2680 O O . SER A 1 340 ? 27.510 5.424 24.312 1.00 76.12 340 SER A O 1
ATOM 2682 N N . PHE A 1 341 ? 26.048 6.880 23.427 1.00 77.25 341 PHE A N 1
ATOM 2683 C CA . PHE A 1 341 ? 25.117 5.899 22.880 1.00 77.25 341 PHE A CA 1
ATOM 2684 C C . PHE A 1 341 ? 24.635 6.333 21.498 1.00 77.25 341 PHE A C 1
ATOM 2686 O O . PHE A 1 341 ? 24.392 7.512 21.253 1.00 77.25 341 PHE A O 1
ATOM 2693 N N . CYS A 1 342 ? 24.449 5.378 20.593 1.00 81.19 342 CYS A N 1
ATOM 2694 C CA . CYS A 1 342 ? 23.864 5.646 19.290 1.00 81.19 342 CYS A CA 1
ATOM 2695 C C . CYS A 1 342 ? 22.377 5.998 19.438 1.00 81.19 342 CYS A C 1
ATOM 2697 O O . CYS A 1 342 ? 21.582 5.142 19.828 1.00 81.19 342 CYS A O 1
ATOM 2699 N N . GLY A 1 343 ? 21.983 7.209 19.033 1.00 72.44 343 GLY A N 1
ATOM 2700 C CA . GLY A 1 343 ? 20.582 7.654 19.055 1.00 72.44 343 GLY A CA 1
ATOM 2701 C C . GLY A 1 343 ? 19.635 6.853 18.149 1.00 72.44 343 GLY A C 1
ATOM 2702 O O . GLY A 1 343 ? 18.424 6.958 18.293 1.00 72.44 343 GLY A O 1
ATOM 2703 N N . SER A 1 344 ? 20.169 6.030 17.237 1.00 76.31 344 SER A N 1
ATOM 2704 C CA . SER A 1 344 ? 19.365 5.175 16.350 1.00 76.31 344 SER A CA 1
ATOM 2705 C C . SER A 1 344 ? 19.177 3.742 16.850 1.00 76.31 344 SER A C 1
ATOM 2707 O O . SER A 1 344 ? 18.144 3.145 16.566 1.00 76.31 344 SER A O 1
ATOM 2709 N N . CYS A 1 345 ? 20.152 3.146 17.545 1.00 76.88 345 CYS A N 1
ATOM 2710 C CA . CYS A 1 345 ? 20.067 1.732 17.949 1.00 76.88 345 CYS A CA 1
ATOM 2711 C C . CYS A 1 345 ? 20.401 1.462 19.421 1.00 76.88 345 CYS A C 1
ATOM 2713 O O . CYS A 1 345 ? 20.519 0.297 19.802 1.00 76.88 345 CYS A O 1
ATOM 2715 N N . GLY A 1 346 ? 20.642 2.507 20.217 1.00 74.81 346 GLY A N 1
ATOM 2716 C CA . GLY A 1 346 ? 20.931 2.424 21.651 1.00 74.81 346 GLY A CA 1
ATOM 2717 C C . GLY A 1 346 ? 22.259 1.757 22.017 1.00 74.81 346 GLY A C 1
ATOM 2718 O O . GLY A 1 346 ? 22.545 1.588 23.199 1.00 74.81 346 GLY A O 1
ATOM 2719 N N . VAL A 1 347 ? 23.088 1.363 21.038 1.00 80.94 347 VAL A N 1
ATOM 2720 C CA . VAL A 1 347 ? 24.374 0.716 21.334 1.00 80.94 347 VAL A CA 1
ATOM 2721 C C . VAL A 1 347 ? 25.317 1.729 21.963 1.00 80.94 347 VAL A C 1
ATOM 2723 O O . VAL A 1 347 ? 25.385 2.875 21.516 1.00 80.94 347 VAL A O 1
ATOM 2726 N N . ARG A 1 348 ? 26.062 1.304 22.982 1.00 83.12 348 ARG A N 1
ATOM 2727 C CA . ARG A 1 348 ? 27.104 2.132 23.580 1.00 83.12 348 ARG A CA 1
ATOM 2728 C C . ARG A 1 348 ? 28.223 2.339 22.563 1.00 83.12 348 ARG A C 1
ATOM 2730 O O . ARG A 1 348 ? 28.788 1.369 22.058 1.00 83.12 348 ARG A O 1
ATOM 2737 N N . LEU A 1 349 ? 28.516 3.594 22.260 1.00 77.31 349 LEU A N 1
ATOM 2738 C CA . LEU A 1 349 ? 29.650 3.972 21.429 1.00 77.31 349 LEU A CA 1
ATOM 2739 C C . LEU A 1 349 ? 30.852 4.035 22.376 1.00 77.31 349 LEU A C 1
ATOM 2741 O O . LEU A 1 349 ? 30.797 4.720 23.399 1.00 77.31 349 LEU A O 1
ATOM 2745 N N . LYS A 1 350 ? 31.876 3.212 22.125 1.00 63.66 350 LYS A N 1
ATOM 2746 C CA . LYS A 1 350 ? 33.111 3.278 22.918 1.00 63.66 350 LYS A CA 1
ATOM 2747 C C . LYS A 1 350 ? 33.786 4.637 22.648 1.00 63.66 350 LYS A C 1
ATOM 2749 O O . LYS A 1 350 ? 33.689 5.091 21.508 1.00 63.66 350 LYS A O 1
ATOM 2754 N N . PRO A 1 351 ? 34.379 5.277 23.673 1.00 53.66 351 PRO A N 1
ATOM 2755 C CA . PRO A 1 351 ? 35.078 6.549 23.514 1.00 53.66 351 PRO A CA 1
ATOM 2756 C C . PRO A 1 351 ? 36.249 6.451 22.536 1.00 53.66 351 PRO A C 1
ATOM 2758 O O . PRO A 1 351 ? 36.822 5.340 22.414 1.00 53.66 351 PRO A O 1
#

Radius of gyration: 23.81 Å; Cα contacts (8 Å, |Δi|>4): 645; chains: 1; bounding box: 52×76×51 Å

Secondary structure (DSSP, 8-state):
--HHHHHHHHHHHHHHHHHHHHHTTTB-SSPEEEEEEGGGS--SS-SS--EEEEEEEEBTTS-EEEEEEEEEEEEBTBTTSPEEEEEEEEEEEEEES---SS-EEEEEEEETTEEEEEEEE----TT--HHHHHHHTTT--HHHHHHHH-HHHHHHHHTS--EEEEEEE-TT--EEEEEEEEEE----TTS---SEEEEEEETEEEEEEEEE-SSGGGHHHHHHHHHHHHHHHHHH---S-EE---SSTHHHHHHHHHHHHHSPP-------------------HHHHHHHHTT-EE-TTT--EE-TT-SB-TTT--B----S-EEE-TTT--EEETT-SB-TTT-PBPP-